Protein AF-A0A9X6UJC0-F1 (afdb_monomer)

Radius of gyration: 20.11 Å; Cα contacts (8 Å, |Δi|>4): 454; chains: 1; bounding box: 63×46×57 Å

Secondary structure (DSSP, 8-state):
-------PPP-EEE-TTT--EEEEEEEESS-HHHHHHHHHHSTT--EEETTEEEEEESS--EEEEEEHHHHHHHHHHHHHHIIIIIHHHHHH-S-S-EEE-TTHHHHHHHHHHHHHHHHHHHHHHH---TTTPPPHHHHHHHHHHHHHHHHHHTTSSS--TT-EEEEEE-SS-S--TT-SSHHHHHHT-EEEEEEEETTTTEEEEEEEETTEEEEEEEE--TT-EEES-B--SSSEEE-SSPEEE-GGGHHHHHHHHHHHHHHHHS-HHHHHHHHHHHHH-HHHHHTSHHHHHHHHHHHHHTT-

Structure (mmCIF, N/CA/C/O backbone):
data_AF-A0A9X6UJC0-F1
#
_entry.id   AF-A0A9X6UJC0-F1
#
loop_
_atom_site.group_PDB
_atom_site.id
_atom_site.type_symbol
_atom_site.label_atom_id
_atom_site.label_alt_id
_atom_site.label_comp_id
_atom_site.label_asym_id
_atom_site.label_entity_id
_atom_site.label_seq_id
_atom_site.pdbx_PDB_ins_code
_atom_site.Cartn_x
_atom_site.Cartn_y
_atom_site.Cartn_z
_atom_site.occupancy
_atom_site.B_iso_or_equiv
_atom_site.auth_seq_id
_atom_site.auth_comp_id
_atom_site.auth_asym_id
_atom_site.auth_atom_id
_atom_site.pdbx_PDB_model_num
ATOM 1 N N . MET A 1 1 ? 40.421 -2.490 13.231 1.00 36.16 1 MET A N 1
ATOM 2 C CA . MET A 1 1 ? 39.576 -1.602 14.059 1.00 36.16 1 MET A CA 1
ATOM 3 C C . MET A 1 1 ? 38.118 -1.849 13.710 1.00 36.16 1 MET A C 1
ATOM 5 O O . MET A 1 1 ? 37.644 -1.429 12.665 1.00 36.16 1 MET A O 1
ATOM 9 N N . SER A 1 2 ? 37.443 -2.639 14.535 1.00 35.84 2 SER A N 1
ATOM 10 C CA . SER A 1 2 ? 36.033 -2.999 14.395 1.00 35.84 2 SER A CA 1
ATOM 11 C C . SER A 1 2 ? 35.147 -1.769 14.603 1.00 35.84 2 SER A C 1
ATOM 13 O O . SER A 1 2 ? 35.115 -1.214 15.702 1.00 35.84 2 SER A O 1
ATOM 15 N N . ASN A 1 3 ? 34.426 -1.358 13.557 1.00 39.50 3 ASN A N 1
ATOM 16 C CA . ASN A 1 3 ? 33.359 -0.362 13.640 1.00 39.50 3 ASN A CA 1
ATOM 17 C C . ASN A 1 3 ? 32.295 -0.856 14.630 1.00 39.50 3 ASN A C 1
ATOM 19 O O . ASN A 1 3 ? 31.406 -1.627 14.266 1.00 39.50 3 ASN A O 1
ATOM 23 N N . LYS A 1 4 ? 32.392 -0.418 15.892 1.00 44.16 4 LYS A N 1
ATOM 24 C CA . LYS A 1 4 ? 31.303 -0.522 16.862 1.00 44.16 4 LYS A CA 1
ATOM 25 C C . LYS A 1 4 ? 30.091 0.164 16.233 1.00 44.16 4 LYS A C 1
ATOM 27 O O . LYS A 1 4 ? 30.097 1.379 16.034 1.00 44.16 4 LYS A O 1
ATOM 32 N N . LYS A 1 5 ? 29.071 -0.621 15.870 1.00 48.31 5 LYS A N 1
ATOM 33 C CA . LYS A 1 5 ? 27.735 -0.090 15.586 1.00 48.31 5 LYS A CA 1
ATOM 34 C C . LYS A 1 5 ? 27.368 0.760 16.799 1.00 48.31 5 LYS A C 1
ATOM 36 O O . LYS A 1 5 ? 27.322 0.234 17.901 1.00 48.31 5 LYS A O 1
ATOM 41 N N . LYS A 1 6 ? 27.195 2.070 16.613 1.00 48.47 6 LYS A N 1
ATOM 42 C CA . LYS A 1 6 ? 26.603 2.923 17.646 1.00 48.47 6 LYS A CA 1
ATOM 43 C C . LYS A 1 6 ? 25.247 2.308 17.981 1.00 48.47 6 LYS A C 1
ATOM 45 O O . LYS A 1 6 ? 24.376 2.291 17.108 1.00 48.47 6 LYS A O 1
ATOM 50 N N . ASP A 1 7 ? 25.103 1.770 19.186 1.00 53.66 7 ASP A N 1
ATOM 51 C CA . ASP A 1 7 ? 23.812 1.333 19.699 1.00 53.66 7 ASP A CA 1
ATOM 52 C C . ASP A 1 7 ? 22.893 2.553 19.676 1.00 53.66 7 ASP A C 1
ATOM 54 O O . ASP A 1 7 ? 23.129 3.555 20.354 1.00 53.66 7 ASP A O 1
ATOM 58 N N . LYS A 1 8 ? 21.907 2.532 18.775 1.00 71.81 8 LYS A N 1
ATOM 59 C CA . LYS A 1 8 ? 20.893 3.582 18.726 1.00 71.81 8 LYS A CA 1
ATOM 60 C C . LYS A 1 8 ? 20.115 3.495 20.030 1.00 71.81 8 LYS A C 1
ATOM 62 O O . LYS A 1 8 ? 19.637 2.416 20.368 1.00 71.81 8 LYS A O 1
ATOM 67 N N . GLN A 1 9 ? 20.013 4.614 20.744 1.00 81.31 9 GLN A N 1
ATOM 68 C CA . GLN A 1 9 ? 19.229 4.675 21.973 1.00 81.31 9 GLN A CA 1
ATOM 69 C C . GLN A 1 9 ? 17.796 4.180 21.711 1.00 81.31 9 GLN A C 1
ATOM 71 O O . GLN A 1 9 ? 17.224 4.523 20.668 1.00 81.31 9 GLN A O 1
ATOM 76 N N . PRO A 1 10 ? 17.230 3.368 22.620 1.00 89.12 10 PRO A N 1
ATOM 77 C CA . PRO A 1 10 ? 15.863 2.886 22.493 1.00 89.12 10 PRO A CA 1
ATOM 78 C C . PRO A 1 10 ? 14.888 4.069 22.515 1.00 89.12 10 PRO A C 1
ATOM 80 O O . PRO A 1 10 ? 15.004 4.964 23.351 1.00 89.12 10 PRO A O 1
ATOM 83 N N . VAL A 1 11 ? 13.919 4.075 21.597 1.00 96.06 11 VAL A N 1
ATOM 84 C CA . VAL A 1 11 ? 12.845 5.077 21.567 1.00 96.06 11 VAL A CA 1
ATOM 85 C C . VAL A 1 11 ? 11.668 4.522 22.358 1.00 96.06 11 VAL A C 1
ATOM 87 O O . VAL A 1 11 ? 10.978 3.620 21.885 1.00 96.06 11 VAL A O 1
ATOM 90 N N . ILE A 1 12 ? 11.459 5.030 23.571 1.00 97.31 12 ILE A N 1
ATOM 91 C CA . ILE A 1 12 ? 10.331 4.639 24.423 1.00 97.31 12 ILE A CA 1
ATOM 92 C C . ILE A 1 12 ? 9.108 5.486 24.069 1.00 97.31 12 ILE A C 1
ATOM 94 O O . ILE A 1 12 ? 9.211 6.701 23.905 1.00 97.31 12 ILE A O 1
ATOM 98 N N . GLY A 1 13 ? 7.950 4.842 23.939 1.00 97.56 13 GLY A N 1
ATOM 99 C CA . GLY A 1 13 ? 6.683 5.520 23.698 1.00 97.56 13 GLY A CA 1
ATOM 100 C C . GLY A 1 13 ? 5.496 4.563 23.700 1.00 97.56 13 GLY A C 1
ATOM 101 O O . GLY A 1 13 ? 5.629 3.366 23.959 1.00 97.56 13 GLY A O 1
ATOM 102 N N . ILE A 1 14 ? 4.314 5.095 23.393 1.00 98.25 14 ILE A N 1
ATOM 103 C CA . ILE A 1 14 ? 3.080 4.309 23.327 1.00 98.25 14 ILE A CA 1
ATOM 104 C C . ILE A 1 14 ? 2.966 3.639 21.958 1.00 98.25 14 ILE A C 1
ATOM 106 O O . ILE A 1 14 ? 2.916 4.311 20.929 1.00 98.25 14 ILE A O 1
ATOM 110 N N . CYS A 1 15 ? 2.882 2.308 21.940 1.00 98.62 15 CYS A N 1
ATOM 111 C CA . CYS A 1 15 ? 2.645 1.548 20.715 1.00 98.62 15 CYS A CA 1
ATOM 112 C C . CYS A 1 15 ? 1.303 1.954 20.099 1.00 98.62 15 CYS A C 1
ATOM 114 O O . CYS A 1 15 ? 0.255 1.827 20.737 1.00 98.62 15 CYS A O 1
ATOM 116 N N . ALA A 1 16 ? 1.311 2.387 18.838 1.00 98.25 16 ALA A N 1
ATOM 117 C CA . ALA A 1 16 ? 0.103 2.868 18.175 1.00 98.25 16 ALA A CA 1
ATOM 118 C C . ALA A 1 16 ? -0.990 1.790 18.062 1.00 98.25 16 ALA A C 1
ATOM 120 O O . ALA A 1 16 ? -2.173 2.127 18.122 1.00 98.25 16 ALA A O 1
ATOM 121 N N . LEU A 1 17 ? -0.613 0.507 17.967 1.00 98.50 17 LEU A N 1
ATOM 122 C CA . LEU A 1 17 ? -1.557 -0.608 17.864 1.00 98.50 17 LEU A CA 1
ATOM 123 C C . LEU A 1 17 ? -2.083 -1.048 19.242 1.00 98.50 17 LEU A C 1
ATOM 125 O O . LEU A 1 17 ? -3.267 -0.878 19.529 1.00 98.50 17 LEU A O 1
ATOM 129 N N . CYS A 1 18 ? -1.227 -1.583 20.120 1.00 98.31 18 CYS A N 1
ATOM 130 C CA . CYS A 1 18 ? -1.664 -2.146 21.409 1.00 98.31 18 CYS A CA 1
ATOM 131 C C . CYS A 1 18 ? -1.825 -1.121 22.542 1.00 98.31 18 CYS A C 1
ATOM 133 O O . CYS A 1 18 ? -2.277 -1.490 23.622 1.00 98.31 18 CYS A O 1
ATOM 135 N N . LYS A 1 19 ? -1.451 0.147 22.317 1.00 98.12 19 LYS A N 1
ATOM 136 C CA . LYS A 1 19 ? -1.522 1.258 23.285 1.00 98.12 19 LYS A CA 1
ATOM 137 C C . LYS A 1 19 ? -0.726 1.050 24.584 1.00 98.12 19 LYS A C 1
ATOM 139 O O . LYS A 1 19 ? -0.914 1.792 25.540 1.00 98.12 19 LYS A O 1
ATOM 144 N N . LYS A 1 20 ? 0.195 0.081 24.617 1.00 98.25 20 LYS A N 1
ATOM 145 C CA . LYS A 1 20 ? 1.124 -0.139 25.736 1.00 98.25 20 LYS A CA 1
ATOM 146 C C . LYS A 1 20 ? 2.393 0.693 25.555 1.00 98.25 20 LYS A C 1
ATOM 148 O O . LYS A 1 20 ? 2.878 0.837 24.429 1.00 98.25 20 LYS A O 1
ATOM 153 N N . GLU A 1 21 ? 2.944 1.194 26.656 1.00 98.25 21 GLU A N 1
ATOM 154 C CA . GLU A 1 21 ? 4.287 1.776 26.668 1.00 98.25 21 GLU A CA 1
ATOM 155 C C . GLU A 1 21 ? 5.331 0.685 26.407 1.00 98.25 21 GLU A C 1
ATOM 157 O O . GLU A 1 21 ? 5.256 -0.413 26.960 1.00 98.25 21 GLU A O 1
ATOM 162 N N . SER A 1 22 ? 6.266 0.949 25.496 1.00 97.88 22 SER A N 1
ATOM 163 C CA . SER A 1 22 ? 7.303 -0.007 25.105 1.00 97.88 22 SER A CA 1
ATOM 164 C C . SER A 1 22 ? 8.415 0.669 24.304 1.00 97.88 22 SER A C 1
ATOM 166 O O . SER A 1 22 ? 8.293 1.821 23.889 1.00 97.88 22 SER A O 1
ATOM 168 N N . GLU A 1 23 ? 9.488 -0.072 24.029 1.00 98.00 23 GLU A N 1
ATOM 169 C CA . GLU A 1 23 ? 10.442 0.314 22.991 1.00 98.00 23 GLU A CA 1
ATOM 170 C C . GLU A 1 23 ? 9.798 0.178 21.602 1.00 98.00 23 GLU A C 1
ATOM 172 O O . GLU A 1 23 ? 9.469 -0.926 21.143 1.00 98.00 23 GLU A O 1
ATOM 177 N N . LEU A 1 24 ? 9.647 1.311 20.920 1.00 98.38 24 LEU A N 1
ATOM 178 C CA . LEU A 1 24 ? 9.069 1.391 19.589 1.00 98.38 24 LEU A CA 1
ATOM 179 C C . LEU A 1 24 ? 10.100 1.018 18.524 1.00 98.38 24 LEU A C 1
ATOM 181 O O . LEU A 1 24 ? 11.246 1.471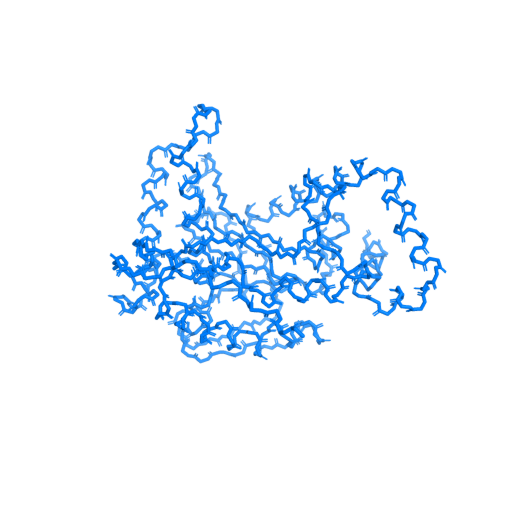 18.526 1.00 98.38 24 LEU A O 1
ATOM 185 N N . LYS A 1 25 ? 9.669 0.203 17.567 1.00 97.69 25 LYS A N 1
ATOM 186 C CA . LYS A 1 25 ? 10.445 -0.181 16.392 1.00 97.69 25 LYS A CA 1
ATOM 187 C C . LYS A 1 25 ? 10.187 0.793 15.253 1.00 97.69 25 LYS A C 1
ATOM 189 O O . LYS A 1 25 ? 9.131 1.413 15.167 1.00 97.69 25 LYS A O 1
ATOM 194 N N . LEU A 1 26 ? 11.183 0.927 14.379 1.00 96.75 26 LEU A N 1
ATOM 195 C CA . LEU A 1 26 ? 11.097 1.752 13.179 1.00 96.75 26 LEU A CA 1
ATOM 196 C C . LEU A 1 26 ? 10.264 1.029 12.110 1.00 96.75 26 LEU A C 1
ATOM 198 O O . LEU A 1 26 ? 10.813 0.351 11.240 1.00 96.75 26 LEU A O 1
ATOM 202 N N . SER A 1 27 ? 8.950 1.167 12.226 1.00 97.56 27 SER A N 1
ATOM 203 C CA . SER A 1 27 ? 7.928 0.529 11.406 1.00 97.56 27 SER A CA 1
ATOM 204 C C . SER A 1 27 ? 7.825 1.193 10.040 1.00 97.56 27 SER A C 1
ATOM 206 O O . SER A 1 27 ? 7.710 2.416 9.949 1.00 97.56 27 SER A O 1
ATOM 208 N N . HIS A 1 28 ? 7.813 0.402 8.970 1.00 97.56 28 HIS A N 1
ATOM 209 C CA . HIS A 1 28 ? 7.469 0.894 7.636 1.00 97.56 28 HIS A CA 1
ATOM 210 C C . HIS A 1 28 ? 5.951 1.035 7.488 1.00 97.56 28 HIS A C 1
ATOM 212 O O . HIS A 1 28 ? 5.215 0.136 7.900 1.00 97.56 28 HIS A O 1
ATOM 218 N N . ILE A 1 29 ? 5.491 2.124 6.863 1.00 97.88 29 ILE A N 1
ATOM 219 C CA . ILE A 1 29 ? 4.060 2.348 6.587 1.00 97.88 29 ILE A CA 1
ATOM 220 C C . ILE A 1 29 ? 3.564 1.375 5.510 1.00 97.88 29 ILE A C 1
ATOM 222 O O . ILE A 1 29 ? 2.594 0.651 5.718 1.00 97.88 29 ILE A O 1
ATOM 226 N N . ILE A 1 30 ? 4.298 1.285 4.397 1.00 98.25 30 ILE A N 1
ATOM 227 C CA . ILE A 1 30 ? 4.139 0.238 3.380 1.00 98.25 30 ILE A CA 1
ATOM 228 C C . ILE A 1 30 ? 5.261 -0.796 3.559 1.00 98.25 30 ILE A C 1
ATOM 230 O O . ILE A 1 30 ? 6.413 -0.392 3.723 1.00 98.25 30 ILE A O 1
ATOM 234 N N . PRO A 1 31 ? 4.996 -2.116 3.498 1.00 98.12 31 PRO A N 1
ATOM 235 C CA . PRO A 1 31 ? 5.990 -3.133 3.832 1.00 98.12 31 PRO A CA 1
ATOM 236 C C . PRO A 1 31 ? 7.324 -2.983 3.086 1.00 98.12 31 PRO A C 1
ATOM 238 O O . PRO A 1 31 ? 7.382 -2.803 1.866 1.00 98.12 31 PRO A O 1
ATOM 241 N N . LYS A 1 32 ? 8.434 -3.140 3.817 1.00 96.81 32 LYS A N 1
ATOM 242 C CA . LYS A 1 32 ? 9.800 -2.936 3.301 1.00 96.81 32 LYS A CA 1
ATOM 243 C C . LYS A 1 32 ? 10.130 -3.778 2.064 1.00 96.81 32 LYS A C 1
ATOM 245 O O . LYS A 1 32 ? 10.933 -3.357 1.227 1.00 96.81 32 LYS A O 1
ATOM 250 N N . PHE A 1 33 ? 9.558 -4.980 1.945 1.00 97.44 33 PHE A N 1
ATOM 251 C CA . PHE A 1 33 ? 9.818 -5.856 0.798 1.00 97.44 33 PHE A CA 1
ATOM 252 C C . PHE A 1 33 ? 9.369 -5.221 -0.526 1.00 97.44 33 PHE A C 1
ATOM 254 O O . PHE A 1 33 ? 10.026 -5.437 -1.544 1.00 97.44 33 PHE A O 1
ATOM 261 N N . VAL A 1 34 ? 8.340 -4.368 -0.501 1.00 97.88 34 VAL A N 1
ATOM 262 C CA . VAL A 1 34 ? 7.833 -3.662 -1.682 1.00 97.88 34 VAL A CA 1
ATOM 263 C C . VAL A 1 34 ? 8.869 -2.647 -2.173 1.00 97.88 34 VAL A C 1
ATOM 265 O O . VAL A 1 34 ? 9.261 -2.678 -3.334 1.00 97.88 34 VAL A O 1
ATOM 268 N N . PHE A 1 35 ? 9.426 -1.815 -1.287 1.00 96.50 35 PHE A N 1
ATOM 269 C CA . PHE A 1 35 ? 10.485 -0.862 -1.658 1.00 96.50 35 PHE A CA 1
ATOM 270 C C . PHE A 1 35 ? 11.770 -1.553 -2.131 1.00 96.50 35 PHE A C 1
ATOM 272 O O . PHE A 1 35 ? 12.426 -1.086 -3.065 1.00 96.50 35 PHE A O 1
ATOM 279 N N . ARG A 1 36 ? 12.126 -2.694 -1.522 1.00 96.00 36 ARG A N 1
ATOM 280 C CA . ARG A 1 36 ? 13.251 -3.524 -1.986 1.00 96.00 36 ARG A CA 1
ATOM 281 C C . ARG A 1 36 ? 13.017 -4.035 -3.406 1.00 96.00 36 ARG A C 1
ATOM 283 O O . ARG A 1 36 ? 13.947 -4.000 -4.209 1.00 96.00 36 ARG A O 1
ATOM 290 N N . ALA A 1 37 ? 11.799 -4.481 -3.706 1.00 96.31 37 ALA A N 1
ATOM 291 C CA . ALA A 1 37 ? 11.419 -4.921 -5.039 1.00 96.31 37 ALA A CA 1
ATOM 292 C C . ALA A 1 37 ? 11.455 -3.762 -6.045 1.00 96.31 37 ALA A C 1
ATOM 294 O O . ALA A 1 37 ? 12.105 -3.913 -7.072 1.00 96.31 37 ALA A O 1
ATOM 295 N N . LEU A 1 38 ? 10.893 -2.587 -5.722 1.00 95.38 38 LEU A N 1
ATOM 296 C CA . LEU A 1 38 ? 10.944 -1.404 -6.600 1.00 95.38 38 LEU A CA 1
ATOM 297 C C . LEU A 1 38 ? 12.389 -1.038 -6.947 1.00 95.38 38 LEU A C 1
ATOM 299 O O . LEU A 1 38 ? 12.725 -0.794 -8.104 1.00 95.38 38 LEU A O 1
ATOM 303 N N . LYS A 1 39 ? 13.268 -1.025 -5.940 1.00 94.81 39 LYS A N 1
ATOM 304 C CA . LYS A 1 39 ? 14.680 -0.695 -6.134 1.00 94.81 39 LYS A CA 1
ATOM 305 C C . LYS A 1 39 ? 15.391 -1.712 -7.029 1.00 94.81 39 LYS A C 1
ATOM 307 O O . LYS A 1 39 ? 16.196 -1.302 -7.856 1.00 94.81 39 LYS A O 1
ATOM 312 N N . LYS A 1 40 ? 15.108 -3.009 -6.858 1.00 93.69 40 LYS A N 1
ATOM 313 C CA . LYS A 1 40 ? 15.672 -4.089 -7.685 1.00 93.69 40 LYS A CA 1
ATOM 314 C C . LYS A 1 40 ? 15.153 -4.035 -9.125 1.00 93.69 40 LYS A C 1
ATOM 316 O O . LYS A 1 40 ? 15.902 -4.308 -10.051 1.00 93.69 40 LYS A O 1
ATOM 321 N N . ASP A 1 41 ? 13.881 -3.695 -9.287 1.00 91.06 41 ASP A N 1
ATOM 322 C CA . ASP A 1 41 ? 13.176 -3.672 -10.568 1.00 91.06 41 ASP A CA 1
ATOM 323 C C . ASP A 1 41 ? 13.461 -2.395 -11.389 1.00 91.06 41 ASP A C 1
ATOM 325 O O . ASP A 1 41 ? 13.285 -2.359 -12.607 1.00 91.06 41 ASP A O 1
ATOM 329 N N . SER A 1 42 ? 13.926 -1.330 -10.728 1.00 92.38 42 SER A N 1
ATOM 330 C CA . SER A 1 42 ? 14.362 -0.076 -11.348 1.00 92.38 42 SER A CA 1
ATOM 331 C C . SER A 1 42 ? 15.769 -0.197 -11.927 1.00 92.38 42 SER A C 1
ATOM 333 O O . SER A 1 42 ? 16.722 -0.455 -11.193 1.00 92.38 42 SER A O 1
ATOM 335 N N . PHE A 1 43 ? 15.937 0.127 -13.212 1.00 94.44 43 PHE A N 1
ATOM 336 C CA . PHE A 1 43 ? 17.259 0.149 -13.850 1.00 94.44 43 PHE A CA 1
ATOM 337 C C . PHE A 1 43 ? 18.253 1.067 -13.121 1.00 94.44 43 PHE A C 1
ATOM 339 O O . PHE A 1 43 ? 19.432 0.754 -12.942 1.00 94.44 43 PHE A O 1
ATOM 346 N N . THR A 1 44 ? 17.780 2.218 -12.631 1.00 91.44 44 THR A N 1
ATOM 347 C CA . THR A 1 44 ? 18.653 3.161 -11.921 1.00 91.44 44 THR A CA 1
ATOM 348 C C . THR A 1 44 ? 19.083 2.645 -10.548 1.00 91.44 44 THR A C 1
ATOM 350 O O . THR A 1 44 ? 20.123 3.085 -10.055 1.00 91.44 44 THR A O 1
ATOM 353 N N . GLY A 1 45 ? 18.322 1.727 -9.939 1.00 91.38 45 GLY A N 1
ATOM 354 C CA . GLY A 1 45 ? 18.529 1.268 -8.566 1.00 91.38 45 GLY A CA 1
ATOM 355 C C . GLY A 1 45 ? 18.306 2.357 -7.509 1.00 91.38 45 GLY A C 1
ATOM 356 O O . GLY A 1 45 ? 18.726 2.196 -6.361 1.00 91.38 45 GLY A O 1
ATOM 357 N N . LYS A 1 46 ? 17.694 3.488 -7.884 1.00 90.62 46 LYS A N 1
ATOM 358 C CA . LYS A 1 46 ? 17.439 4.647 -7.020 1.00 90.62 46 LYS A CA 1
ATOM 359 C C . LYS A 1 46 ? 15.934 4.845 -6.856 1.00 90.62 46 LYS A C 1
ATOM 361 O O . LYS A 1 46 ? 15.191 4.767 -7.832 1.00 90.62 46 LYS A O 1
ATOM 366 N N . LEU A 1 47 ? 15.509 5.129 -5.629 1.00 91.44 47 LEU A N 1
ATOM 367 C CA . LEU A 1 47 ? 14.145 5.551 -5.313 1.00 91.44 47 LEU A CA 1
ATOM 368 C C . LEU A 1 47 ? 14.095 7.080 -5.289 1.00 91.44 47 LEU A C 1
ATOM 370 O O . LEU A 1 47 ? 15.085 7.709 -4.914 1.00 91.44 47 LEU A O 1
ATOM 374 N N . ARG A 1 48 ? 12.969 7.674 -5.679 1.00 90.62 48 ARG A N 1
ATOM 375 C CA . ARG A 1 48 ? 12.728 9.125 -5.659 1.00 90.62 48 ARG A CA 1
ATOM 376 C C . ARG A 1 48 ? 11.280 9.385 -5.266 1.00 90.62 48 ARG A C 1
ATOM 378 O O . ARG A 1 48 ? 10.426 8.537 -5.517 1.00 90.62 48 ARG A O 1
ATOM 385 N N . LEU A 1 49 ? 11.024 10.546 -4.674 1.00 89.06 49 LEU A N 1
ATOM 386 C CA . LEU A 1 49 ? 9.665 11.038 -4.466 1.00 89.06 49 LEU A CA 1
ATOM 387 C C . LEU A 1 49 ? 9.230 11.838 -5.695 1.00 89.06 49 LEU A C 1
ATOM 389 O O . LEU A 1 49 ? 10.062 12.478 -6.339 1.00 89.06 49 LEU A O 1
ATOM 393 N N . SER A 1 50 ? 7.935 11.826 -6.014 1.00 85.94 50 SER A N 1
ATOM 394 C CA . SER A 1 50 ? 7.408 12.560 -7.173 1.00 85.94 50 SER A CA 1
ATOM 395 C C . SER A 1 50 ? 7.632 14.073 -7.063 1.00 85.94 50 SER A C 1
ATOM 397 O O . SER A 1 50 ? 7.817 14.733 -8.075 1.00 85.94 50 SER A O 1
ATOM 399 N N . ASN A 1 51 ? 7.648 14.613 -5.842 1.00 85.75 51 ASN A N 1
ATOM 400 C CA . ASN A 1 51 ? 7.892 16.026 -5.539 1.00 85.75 51 ASN A CA 1
ATOM 401 C C . ASN A 1 51 ? 9.373 16.366 -5.266 1.00 85.75 51 ASN A C 1
ATOM 403 O O . ASN A 1 51 ? 9.704 17.538 -5.132 1.00 85.75 51 ASN A O 1
ATOM 407 N N . GLU A 1 52 ? 10.269 15.374 -5.186 1.00 89.00 52 GLU A N 1
ATOM 408 C CA . GLU A 1 52 ? 11.720 15.581 -5.044 1.00 89.00 52 GLU A CA 1
ATOM 409 C C . GLU A 1 52 ? 12.505 14.768 -6.100 1.00 89.00 52 GLU A C 1
ATOM 411 O O . GLU A 1 52 ? 13.334 13.914 -5.759 1.00 89.00 52 GLU A O 1
ATOM 416 N N . PRO A 1 53 ? 12.288 15.016 -7.410 1.00 88.06 53 PRO A N 1
ATOM 417 C CA . PRO A 1 53 ? 12.879 14.221 -8.496 1.00 88.06 53 PRO A CA 1
ATOM 418 C C . PRO A 1 53 ? 14.411 14.225 -8.516 1.00 88.06 53 PRO A C 1
ATOM 420 O O . PRO A 1 53 ? 15.060 13.273 -8.959 1.00 88.06 53 PRO A O 1
ATOM 423 N N . ASN A 1 54 ? 15.016 15.300 -8.019 1.00 89.88 54 ASN A N 1
ATOM 424 C CA . ASN A 1 54 ? 16.459 15.501 -8.066 1.00 89.88 54 ASN A CA 1
ATOM 425 C C . ASN A 1 54 ? 17.211 14.852 -6.893 1.00 89.88 54 ASN A C 1
ATOM 427 O O . ASN A 1 54 ? 18.442 14.906 -6.857 1.00 89.88 54 ASN A O 1
ATOM 431 N N . ARG A 1 55 ? 16.505 14.193 -5.961 1.00 89.75 55 ARG A N 1
ATOM 432 C CA . ARG A 1 55 ? 17.097 13.560 -4.777 1.00 89.75 55 ARG A CA 1
ATOM 433 C C . ARG A 1 55 ? 16.726 12.084 -4.681 1.00 89.75 55 ARG A C 1
ATOM 435 O O . ARG A 1 55 ? 15.562 11.709 -4.605 1.00 89.75 55 ARG A O 1
ATOM 442 N N . ALA A 1 56 ? 17.744 11.228 -4.627 1.00 89.19 56 ALA A N 1
ATOM 443 C CA . ALA A 1 56 ? 17.532 9.814 -4.354 1.00 89.19 56 ALA A CA 1
ATOM 444 C C . ALA A 1 56 ? 17.257 9.583 -2.860 1.00 89.19 56 ALA A C 1
ATOM 446 O O . ALA A 1 56 ? 18.005 10.063 -2.006 1.00 89.19 56 ALA A O 1
ATOM 447 N N . ILE A 1 57 ? 16.236 8.786 -2.558 1.00 90.94 57 ILE A N 1
ATOM 448 C CA . ILE A 1 57 ? 15.954 8.278 -1.213 1.00 90.94 57 ILE A CA 1
ATOM 449 C C . ILE A 1 57 ? 16.419 6.822 -1.094 1.00 90.94 57 ILE A C 1
ATOM 451 O O . ILE A 1 57 ? 16.564 6.100 -2.085 1.00 90.94 57 ILE A O 1
ATOM 455 N N . GLN A 1 58 ? 16.705 6.384 0.132 1.00 84.50 58 GLN A N 1
ATOM 456 C CA . GLN A 1 58 ? 17.267 5.051 0.379 1.00 84.50 58 GLN A CA 1
ATOM 457 C C . GLN A 1 58 ? 16.216 3.982 0.687 1.00 84.50 58 GLN A C 1
ATOM 459 O O . GLN A 1 58 ? 16.489 2.797 0.494 1.00 84.50 58 GLN A O 1
ATOM 464 N N . ASP A 1 59 ? 15.061 4.388 1.203 1.00 90.00 59 ASP A N 1
ATOM 465 C CA . ASP A 1 59 ? 14.051 3.509 1.785 1.00 90.00 59 ASP A CA 1
ATOM 466 C C . ASP A 1 59 ? 12.677 4.194 1.725 1.00 90.00 59 ASP A C 1
ATOM 468 O O . ASP A 1 59 ? 12.600 5.385 1.416 1.00 90.00 59 ASP A O 1
ATOM 472 N N . GLY A 1 60 ? 11.618 3.442 2.016 1.00 91.44 60 GLY A N 1
ATOM 473 C CA . GLY A 1 60 ? 10.263 3.976 2.142 1.00 91.44 60 GLY A CA 1
ATOM 474 C C . GLY A 1 60 ? 10.015 4.734 3.447 1.00 91.44 60 GLY A C 1
ATOM 475 O O . GLY A 1 60 ? 10.853 4.733 4.356 1.00 91.44 60 GLY A O 1
ATOM 476 N N . GLU A 1 61 ? 8.836 5.348 3.538 1.00 93.88 61 GLU A N 1
ATOM 477 C CA . GLU A 1 61 ? 8.375 6.043 4.739 1.00 93.88 61 GLU A CA 1
ATOM 478 C C . GLU A 1 61 ? 8.251 5.092 5.938 1.00 93.88 61 GLU A C 1
ATOM 480 O O . GLU A 1 61 ? 7.721 3.977 5.841 1.00 93.88 61 GLU A O 1
ATOM 485 N N . LYS A 1 62 ? 8.790 5.538 7.075 1.00 95.06 62 LYS A N 1
ATOM 486 C CA . LYS A 1 62 ? 8.879 4.763 8.311 1.00 95.06 62 LYS A CA 1
ATOM 487 C C . LYS A 1 62 ? 8.969 5.670 9.530 1.00 95.06 62 LYS A C 1
ATOM 489 O O . LYS A 1 62 ? 9.579 6.736 9.468 1.00 95.06 62 LYS A O 1
ATOM 494 N N . MET A 1 63 ? 8.430 5.208 10.651 1.00 96.25 63 MET A N 1
ATOM 495 C CA . MET A 1 63 ? 8.416 5.946 11.915 1.00 96.25 63 MET A CA 1
ATOM 496 C C . MET A 1 63 ? 8.447 4.988 13.109 1.00 96.25 63 MET A C 1
ATOM 498 O O . MET A 1 63 ? 8.134 3.809 12.970 1.00 96.25 63 MET A O 1
ATOM 502 N N . HIS A 1 64 ? 8.850 5.474 14.284 1.00 97.75 64 HIS A N 1
ATOM 503 C CA . HIS A 1 64 ? 8.764 4.683 15.514 1.00 97.75 64 HIS A CA 1
ATOM 504 C C . HIS A 1 64 ? 7.286 4.550 15.909 1.00 97.75 64 HIS A C 1
ATOM 506 O O . HIS A 1 64 ? 6.714 5.510 16.419 1.00 97.75 64 HIS A O 1
ATOM 512 N N . LEU A 1 65 ? 6.658 3.408 15.595 1.00 97.69 65 LEU A N 1
ATOM 513 C CA . LEU A 1 65 ? 5.193 3.255 15.632 1.00 97.69 65 LEU A CA 1
ATOM 514 C C . LEU A 1 65 ? 4.729 2.092 16.514 1.00 97.69 65 LEU A C 1
ATOM 516 O O . LEU A 1 65 ? 3.818 2.254 17.327 1.00 97.69 65 LEU A O 1
ATOM 520 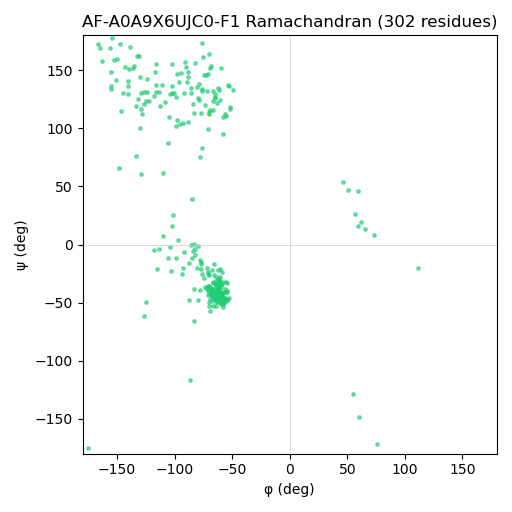N N . LEU A 1 66 ? 5.323 0.911 16.333 1.00 98.56 66 LEU A N 1
ATOM 521 C CA . LEU A 1 66 ? 4.849 -0.333 16.939 1.00 98.56 66 LEU A CA 1
ATOM 522 C C . LEU A 1 66 ? 5.876 -0.927 17.901 1.00 98.56 66 LEU A C 1
ATOM 524 O O . LEU A 1 66 ? 7.082 -0.823 17.689 1.00 98.56 66 LEU A O 1
ATOM 528 N N . CYS A 1 67 ? 5.398 -1.604 18.943 1.00 98.56 67 CYS A N 1
ATOM 529 C CA . CYS A 1 67 ? 6.248 -2.445 19.780 1.00 98.56 67 CYS A CA 1
ATOM 530 C C . CYS A 1 67 ? 6.703 -3.702 19.017 1.00 98.56 67 CYS A C 1
ATOM 532 O O . CYS A 1 67 ? 6.096 -4.095 18.017 1.00 98.56 67 CYS A O 1
ATOM 534 N N . GLY A 1 68 ? 7.733 -4.386 19.523 1.00 98.31 68 GLY A N 1
ATOM 535 C CA . GLY A 1 68 ? 8.271 -5.596 18.882 1.00 98.31 68 GLY A CA 1
ATOM 536 C C . GLY A 1 68 ? 7.255 -6.734 18.697 1.00 98.31 68 GLY A C 1
ATOM 537 O O . GLY A 1 68 ? 7.324 -7.459 17.709 1.00 98.31 68 GLY A O 1
ATOM 538 N N . GLU A 1 69 ? 6.286 -6.874 19.602 1.00 98.25 69 GLU A N 1
ATOM 539 C CA . GLU A 1 69 ? 5.228 -7.888 19.494 1.00 98.25 69 GLU A CA 1
ATOM 540 C C . GLU A 1 69 ? 4.239 -7.564 18.362 1.00 98.25 69 GLU A C 1
ATOM 542 O O . GLU A 1 69 ? 3.904 -8.430 17.555 1.00 98.25 69 GLU A O 1
ATOM 547 N N . CYS A 1 70 ? 3.824 -6.299 18.244 1.00 98.44 70 CYS A N 1
ATOM 548 C CA . CYS A 1 70 ? 2.930 -5.857 17.172 1.00 98.44 70 CYS A CA 1
ATOM 549 C C . CYS A 1 70 ? 3.613 -5.926 15.796 1.00 98.44 70 CYS A C 1
ATOM 551 O O . CYS A 1 70 ? 2.983 -6.350 14.829 1.00 98.44 70 CYS A O 1
ATOM 553 N N . GLU A 1 71 ? 4.907 -5.590 15.715 1.00 98.25 71 GLU A N 1
ATOM 554 C CA . GLU A 1 71 ? 5.723 -5.800 14.507 1.00 98.25 71 GLU A CA 1
ATOM 555 C C . GLU A 1 71 ? 5.756 -7.271 14.088 1.00 98.25 71 GLU A C 1
ATOM 557 O O . GLU A 1 71 ? 5.553 -7.589 12.917 1.00 98.25 71 GLU A O 1
ATOM 562 N N . LYS A 1 72 ? 5.967 -8.186 15.043 1.00 97.88 72 LYS A N 1
ATOM 563 C CA . LYS A 1 72 ? 5.980 -9.627 14.768 1.00 97.88 72 LYS A CA 1
ATOM 564 C C . LYS A 1 72 ? 4.640 -10.101 14.200 1.00 97.88 72 LYS A C 1
ATOM 566 O O . LYS A 1 72 ? 4.633 -10.849 13.225 1.00 97.88 72 LYS A O 1
ATOM 571 N N . ASN A 1 73 ? 3.526 -9.626 14.760 1.00 96.31 73 ASN A N 1
ATOM 572 C CA . ASN A 1 73 ? 2.186 -9.960 14.273 1.00 96.31 73 ASN A CA 1
ATOM 573 C C . ASN A 1 73 ? 1.968 -9.490 12.827 1.00 96.31 73 ASN A C 1
ATOM 575 O O . ASN A 1 73 ? 1.425 -10.230 12.012 1.00 96.31 73 ASN A O 1
ATOM 579 N N . PHE A 1 74 ? 2.406 -8.277 12.476 1.00 97.88 74 PHE A N 1
ATOM 580 C CA . PHE A 1 74 ? 2.306 -7.795 11.093 1.00 97.88 74 PHE A CA 1
ATOM 581 C C . PHE A 1 74 ? 3.237 -8.568 10.157 1.00 97.88 74 PHE A C 1
ATOM 583 O O . PHE A 1 74 ? 2.833 -8.926 9.049 1.00 97.88 74 PHE A O 1
ATOM 590 N N . ASN A 1 75 ? 4.450 -8.882 10.614 1.00 97.81 75 ASN A N 1
ATOM 591 C CA . ASN A 1 75 ? 5.438 -9.609 9.828 1.00 97.81 75 ASN A CA 1
ATOM 592 C C . ASN A 1 75 ? 4.964 -11.010 9.407 1.00 97.81 75 ASN A C 1
ATOM 594 O O . ASN A 1 75 ? 5.309 -11.457 8.312 1.00 97.81 75 ASN A O 1
ATOM 598 N N . GLU A 1 76 ? 4.151 -11.684 10.224 1.00 97.31 76 GLU A N 1
ATOM 599 C CA . GLU A 1 76 ? 3.541 -12.972 9.875 1.00 97.31 76 GLU A CA 1
ATOM 600 C C . GLU A 1 76 ? 2.698 -12.859 8.591 1.00 97.31 76 GLU A C 1
ATOM 602 O O . GLU A 1 76 ? 2.953 -13.558 7.606 1.00 97.31 76 GLU A O 1
ATOM 607 N N . PHE A 1 77 ? 1.756 -11.911 8.551 1.00 97.25 77 PHE A N 1
ATOM 608 C CA . PHE A 1 77 ? 0.892 -11.700 7.385 1.00 97.25 77 PHE A CA 1
ATOM 609 C C . PHE A 1 77 ? 1.656 -11.127 6.185 1.00 97.25 77 PHE A C 1
ATOM 611 O O . PHE A 1 77 ? 1.392 -11.518 5.048 1.00 97.25 77 PHE A O 1
ATOM 618 N N . GLU A 1 78 ? 2.632 -10.244 6.420 1.00 98.44 78 GLU A N 1
ATOM 619 C CA . GLU A 1 78 ? 3.509 -9.713 5.368 1.00 98.44 78 GLU A CA 1
ATOM 620 C C . GLU A 1 78 ? 4.347 -10.816 4.711 1.00 98.44 78 GLU A C 1
ATOM 622 O O . GLU A 1 78 ? 4.510 -10.819 3.491 1.00 98.44 78 GLU A O 1
ATOM 627 N N . THR A 1 79 ? 4.845 -11.777 5.492 1.00 98.50 79 THR A N 1
ATOM 628 C CA . THR A 1 79 ? 5.623 -12.911 4.977 1.00 98.50 79 THR A CA 1
ATOM 629 C C . THR A 1 79 ? 4.751 -13.824 4.122 1.00 98.50 79 THR A C 1
ATOM 631 O O . THR A 1 79 ? 5.151 -14.201 3.016 1.00 98.50 79 THR A O 1
ATOM 634 N N . ILE A 1 80 ? 3.537 -14.140 4.589 1.00 98.38 80 ILE A N 1
ATOM 635 C CA . ILE A 1 80 ? 2.581 -14.947 3.820 1.00 98.38 80 ILE A CA 1
ATOM 636 C C . ILE A 1 80 ? 2.227 -14.237 2.510 1.00 98.38 80 ILE A C 1
ATOM 638 O O . ILE A 1 80 ? 2.322 -14.850 1.447 1.00 98.38 80 ILE A O 1
ATOM 642 N N . PHE A 1 81 ? 1.880 -12.948 2.563 1.00 98.69 81 PHE A N 1
ATOM 643 C CA . PHE A 1 81 ? 1.544 -12.173 1.371 1.00 98.69 81 PHE A CA 1
ATOM 644 C C . PHE A 1 81 ? 2.722 -12.070 0.398 1.00 98.69 81 PHE A C 1
ATOM 646 O O . PHE A 1 81 ? 2.548 -12.280 -0.803 1.00 98.69 81 PHE A O 1
ATOM 653 N N . SER A 1 82 ? 3.932 -11.806 0.902 1.00 98.50 82 SER A N 1
ATOM 654 C CA . SER A 1 82 ? 5.139 -11.733 0.078 1.00 98.50 82 SER A CA 1
ATOM 655 C C . SER A 1 82 ? 5.341 -13.024 -0.718 1.00 98.50 82 SER A C 1
ATOM 657 O O . SER A 1 82 ? 5.525 -12.982 -1.932 1.00 98.50 82 SER A O 1
ATOM 659 N N . ASN A 1 83 ? 5.264 -14.172 -0.042 1.00 98.06 83 ASN A N 1
ATOM 660 C CA . ASN A 1 83 ? 5.565 -15.471 -0.639 1.00 98.06 83 ASN A CA 1
ATOM 661 C C . ASN A 1 83 ? 4.432 -16.009 -1.521 1.00 98.06 83 ASN A C 1
ATOM 663 O O . ASN A 1 83 ? 4.708 -16.607 -2.557 1.00 98.06 83 ASN A O 1
ATOM 667 N N . LYS A 1 84 ? 3.169 -15.822 -1.118 1.00 97.06 84 LYS A N 1
ATOM 668 C CA . LYS A 1 84 ? 2.009 -16.407 -1.813 1.00 97.06 84 LYS A CA 1
ATOM 669 C C . LYS A 1 84 ? 1.386 -15.498 -2.868 1.00 97.06 84 LYS A C 1
ATOM 671 O O . LYS A 1 84 ? 0.651 -15.998 -3.711 1.00 97.06 84 LYS A O 1
ATOM 676 N N . VAL A 1 85 ? 1.624 -14.188 -2.802 1.00 97.69 85 VAL A N 1
ATOM 677 C CA . VAL A 1 85 ? 0.948 -13.207 -3.665 1.00 97.69 85 VAL A CA 1
ATOM 678 C C . VAL A 1 85 ? 1.953 -12.329 -4.388 1.00 97.69 85 VAL A C 1
ATOM 680 O O . VAL A 1 85 ? 2.010 -12.352 -5.612 1.00 97.69 85 VAL A O 1
ATOM 683 N N . PHE A 1 86 ? 2.766 -11.574 -3.650 1.00 97.94 86 PHE A N 1
ATOM 684 C CA . PHE A 1 86 ? 3.607 -10.537 -4.242 1.00 97.94 86 PHE A CA 1
ATOM 685 C C . PHE A 1 86 ? 4.694 -11.103 -5.161 1.00 97.94 86 PHE A C 1
ATOM 687 O O . PHE A 1 86 ? 4.803 -10.674 -6.305 1.00 97.94 86 PHE A O 1
ATOM 694 N N . ILE A 1 87 ? 5.498 -12.061 -4.683 1.00 96.94 87 ILE A N 1
ATOM 695 C CA . ILE A 1 87 ? 6.575 -12.662 -5.483 1.00 96.94 87 ILE A CA 1
ATOM 696 C C . ILE A 1 87 ? 6.010 -13.380 -6.722 1.00 96.94 87 ILE A C 1
ATOM 698 O O . ILE A 1 87 ? 6.489 -13.063 -7.812 1.00 96.94 87 ILE A O 1
ATOM 702 N N . PRO A 1 88 ? 4.986 -14.258 -6.612 1.00 95.75 88 PRO A N 1
ATOM 703 C CA . PRO A 1 88 ? 4.341 -14.851 -7.785 1.00 95.75 88 PRO A CA 1
ATOM 704 C C . PRO A 1 88 ? 3.830 -13.803 -8.776 1.00 95.75 88 PRO A C 1
ATOM 706 O O . PRO A 1 88 ? 4.171 -13.863 -9.950 1.00 95.75 88 PRO A O 1
ATOM 709 N N . PHE A 1 89 ? 3.124 -12.769 -8.304 1.00 95.62 89 PHE A N 1
ATOM 710 C CA . PHE A 1 89 ? 2.642 -11.689 -9.168 1.00 95.62 89 PHE A CA 1
ATOM 711 C C . PHE A 1 89 ? 3.777 -10.968 -9.910 1.00 95.62 89 PHE A C 1
ATOM 713 O O . PHE A 1 89 ? 3.651 -10.662 -11.092 1.00 95.62 89 PHE A O 1
ATOM 720 N N . LYS A 1 90 ? 4.908 -10.691 -9.246 1.00 93.31 90 LYS A N 1
ATOM 721 C CA . LYS A 1 90 ? 6.043 -10.014 -9.895 1.00 93.31 90 LYS A CA 1
ATOM 722 C C . LYS A 1 90 ? 6.765 -10.882 -10.926 1.00 93.31 90 LYS A C 1
ATOM 724 O O . LYS A 1 90 ? 7.389 -10.311 -11.824 1.00 93.31 90 LYS A O 1
ATOM 729 N N . ASN A 1 91 ? 6.715 -12.202 -10.782 1.00 92.06 91 ASN A N 1
ATOM 730 C CA . ASN A 1 91 ? 7.369 -13.136 -11.694 1.00 92.06 91 ASN A CA 1
ATOM 731 C C . ASN A 1 91 ? 6.467 -13.497 -12.878 1.00 92.06 91 ASN A C 1
ATOM 733 O O . ASN A 1 91 ? 6.912 -13.416 -14.020 1.00 92.06 91 ASN A O 1
ATOM 737 N N . ASP A 1 92 ? 5.212 -13.839 -12.591 1.00 91.06 92 ASP A N 1
ATOM 738 C CA . ASP A 1 92 ? 4.329 -14.555 -13.517 1.00 91.06 92 ASP A CA 1
ATOM 739 C C . ASP A 1 92 ? 3.075 -13.753 -13.901 1.00 91.06 92 ASP A C 1
ATOM 741 O O . ASP A 1 92 ? 2.285 -14.204 -14.734 1.00 91.06 92 ASP A O 1
ATOM 745 N N . GLY A 1 93 ? 2.877 -12.576 -13.297 1.00 91.50 93 GLY A N 1
ATOM 746 C CA . GLY A 1 93 ? 1.644 -11.810 -13.435 1.00 91.50 93 GLY A CA 1
ATOM 747 C C . GLY A 1 93 ? 0.487 -12.386 -12.610 1.00 91.50 93 GLY A C 1
ATOM 748 O O . GLY A 1 93 ? 0.662 -13.290 -11.789 1.00 91.50 93 GLY A O 1
ATOM 749 N N . PHE A 1 94 ? -0.722 -11.853 -12.796 1.00 91.94 94 PHE A N 1
ATOM 750 C CA . PHE A 1 94 ? -1.942 -12.395 -12.189 1.00 91.94 94 PHE A CA 1
ATOM 751 C C . PHE A 1 94 ? -2.767 -13.108 -13.255 1.00 91.94 94 PHE A C 1
ATOM 753 O O . PHE A 1 94 ? -3.642 -12.519 -13.875 1.00 91.94 94 PHE A O 1
ATOM 760 N N . ASN A 1 95 ? -2.472 -14.391 -13.464 1.00 87.44 95 ASN A N 1
ATOM 761 C CA . ASN A 1 95 ? -3.038 -15.220 -14.537 1.00 87.44 95 ASN A CA 1
ATOM 762 C C . ASN A 1 95 ? -3.944 -16.361 -14.031 1.00 87.44 95 ASN A C 1
ATOM 764 O O . ASN A 1 95 ? -4.540 -17.093 -14.819 1.00 87.44 95 ASN A O 1
ATOM 768 N N . THR A 1 96 ? -4.055 -16.538 -12.714 1.00 86.94 96 THR A N 1
ATOM 769 C CA . THR A 1 96 ? -4.779 -17.649 -12.083 1.00 86.94 96 THR A CA 1
ATOM 770 C C . THR A 1 96 ? -5.594 -17.180 -10.879 1.00 86.94 96 THR A C 1
ATOM 772 O O . THR A 1 96 ? -5.508 -16.042 -10.429 1.00 86.94 96 THR A O 1
ATOM 775 N N . THR A 1 97 ? -6.446 -18.062 -10.348 1.00 93.00 97 THR A N 1
ATOM 776 C CA . THR A 1 97 ? -7.215 -17.772 -9.130 1.00 93.00 97 THR A CA 1
ATOM 777 C C . THR A 1 97 ? -6.317 -17.823 -7.894 1.00 93.00 97 THR A C 1
ATOM 779 O O . THR A 1 97 ? -5.828 -18.896 -7.538 1.00 93.00 97 THR A O 1
ATOM 782 N N . LEU A 1 98 ? -6.210 -16.712 -7.163 1.00 96.06 98 LEU A N 1
ATOM 783 C CA . LEU A 1 98 ? -5.617 -16.693 -5.826 1.00 96.06 98 LEU A CA 1
ATOM 784 C C . LEU A 1 98 ? -6.622 -17.261 -4.821 1.00 96.06 98 LEU A C 1
ATOM 786 O O . LEU A 1 98 ? -7.657 -16.653 -4.552 1.00 96.06 98 LEU A O 1
ATOM 790 N N . LYS A 1 99 ? -6.310 -18.425 -4.251 1.00 97.19 99 LYS A N 1
ATOM 791 C CA . LYS A 1 9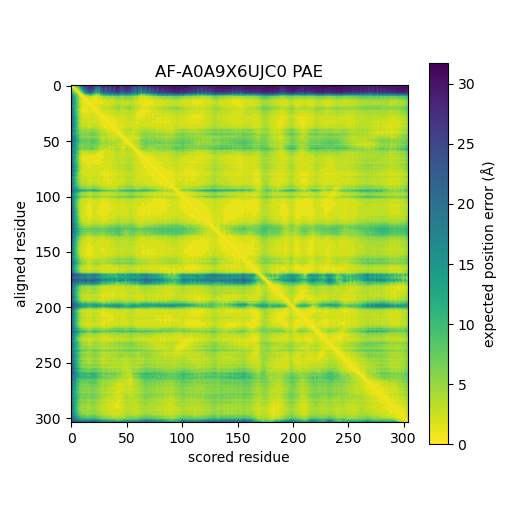9 ? -7.043 -19.005 -3.120 1.00 97.19 99 LYS A CA 1
ATOM 792 C C . LYS A 1 99 ? -6.324 -18.651 -1.825 1.00 97.19 99 LYS A C 1
ATOM 794 O O . LYS A 1 99 ? -5.096 -18.698 -1.769 1.00 97.19 99 LYS A O 1
ATOM 799 N N . TYR A 1 100 ? -7.082 -18.332 -0.790 1.00 97.38 100 TYR A N 1
ATOM 800 C CA . TYR A 1 100 ? -6.533 -18.085 0.534 1.00 97.38 100 TYR A CA 1
ATOM 801 C C . TYR A 1 100 ? -7.446 -18.687 1.599 1.00 97.38 100 TYR A C 1
ATOM 803 O O . TYR A 1 100 ? -8.668 -18.626 1.483 1.00 97.38 100 TYR A O 1
ATOM 811 N N . ASP A 1 101 ? -6.836 -19.271 2.625 1.00 95.19 101 ASP A N 1
ATOM 812 C CA . ASP A 1 101 ? -7.543 -19.870 3.754 1.00 95.19 101 ASP A CA 1
ATOM 813 C C . ASP A 1 101 ? -7.593 -18.893 4.932 1.00 95.19 101 ASP A C 1
ATOM 815 O O . ASP A 1 101 ? -6.654 -18.130 5.147 1.00 95.19 101 ASP A O 1
ATOM 819 N N . GLY A 1 102 ? -8.669 -18.923 5.713 1.00 95.50 102 GLY A N 1
ATOM 820 C CA . GLY A 1 102 ? -8.851 -18.028 6.857 1.00 95.50 102 GLY A CA 1
ATOM 821 C C . GLY A 1 102 ? -8.864 -16.546 6.467 1.00 95.50 102 GLY A C 1
ATOM 822 O O . GLY A 1 102 ? -9.297 -16.180 5.379 1.00 95.50 102 GLY A O 1
ATOM 823 N N . ASP A 1 103 ? -8.391 -15.688 7.370 1.00 96.75 103 ASP A N 1
ATOM 824 C CA . ASP A 1 103 ? -8.483 -14.229 7.257 1.00 96.75 103 ASP A CA 1
ATOM 825 C C . ASP A 1 103 ? -7.134 -13.529 6.994 1.00 96.75 103 ASP A C 1
ATOM 827 O O . ASP A 1 103 ? -7.073 -12.298 6.993 1.00 96.75 103 ASP A O 1
ATOM 831 N N . TRP A 1 104 ? -6.043 -14.270 6.736 1.00 97.81 104 TRP A N 1
ATOM 832 C CA . TRP A 1 104 ? -4.694 -13.681 6.661 1.00 97.81 104 TRP A CA 1
ATOM 833 C C . TRP A 1 104 ? -4.569 -12.600 5.580 1.00 97.81 104 TRP A C 1
ATOM 835 O O . TRP A 1 104 ? -3.860 -11.617 5.789 1.00 97.81 104 TRP A O 1
ATOM 845 N N . LEU A 1 105 ? -5.267 -12.743 4.443 1.00 98.62 105 LEU A N 1
ATOM 846 C CA . LEU A 1 105 ? -5.241 -11.739 3.375 1.00 98.62 105 LEU A CA 1
ATOM 847 C C . LEU A 1 105 ? -5.990 -10.471 3.802 1.00 98.62 105 LEU A C 1
ATOM 849 O O . LEU A 1 105 ? -5.510 -9.364 3.566 1.00 98.62 105 LEU A O 1
ATOM 853 N N . CYS A 1 106 ? -7.121 -10.632 4.498 1.00 98.56 106 CYS A N 1
ATOM 854 C CA . CYS A 1 106 ? -7.853 -9.524 5.105 1.00 98.56 106 CYS A CA 1
ATOM 855 C C . CYS A 1 106 ? -6.983 -8.814 6.156 1.00 98.56 106 CYS A C 1
ATOM 857 O O . CYS A 1 106 ? -6.867 -7.593 6.127 1.00 98.56 106 CYS A O 1
ATOM 859 N N . ARG A 1 107 ? -6.290 -9.560 7.030 1.00 98.56 107 ARG A N 1
ATOM 860 C CA . ARG A 1 107 ? -5.369 -9.003 8.041 1.00 98.56 107 ARG A CA 1
ATOM 861 C C . ARG A 1 107 ? -4.176 -8.281 7.429 1.00 98.56 107 ARG A C 1
ATOM 863 O O . ARG A 1 107 ? -3.823 -7.210 7.913 1.00 98.56 107 ARG A O 1
ATOM 870 N N . PHE A 1 108 ? -3.576 -8.833 6.374 1.00 98.81 108 PHE A N 1
ATOM 871 C CA . PHE A 1 108 ? -2.502 -8.164 5.643 1.00 98.81 108 PHE A CA 1
ATOM 872 C C . PHE A 1 108 ? -2.979 -6.824 5.073 1.00 98.81 108 PHE A C 1
ATOM 874 O O . PHE A 1 108 ? -2.358 -5.796 5.326 1.00 98.81 108 PHE A O 1
ATOM 881 N N . ILE A 1 109 ? -4.104 -6.818 4.352 1.00 98.88 109 ILE A N 1
ATOM 882 C CA . ILE A 1 109 ? -4.644 -5.588 3.765 1.00 98.88 109 ILE A CA 1
ATOM 883 C C . ILE A 1 109 ? -4.976 -4.575 4.860 1.00 98.88 109 ILE A C 1
ATOM 885 O O . ILE A 1 109 ? -4.53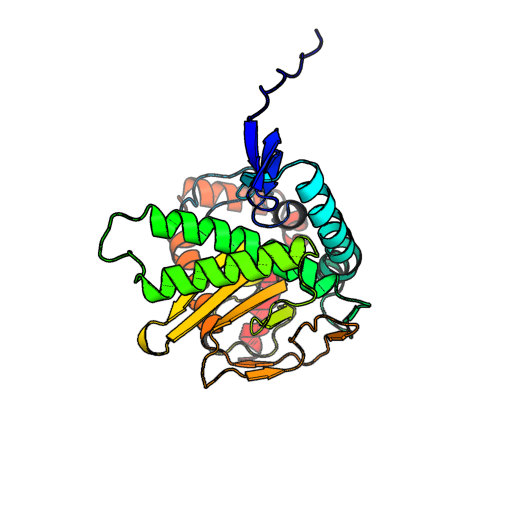0 -3.431 4.795 1.00 98.88 109 ILE A O 1
ATOM 889 N N . THR A 1 110 ? -5.691 -5.000 5.904 1.00 98.88 110 THR A N 1
ATOM 890 C CA . THR A 1 110 ? -6.046 -4.117 7.013 1.00 98.88 110 THR A CA 1
ATOM 891 C C . THR A 1 110 ? -4.808 -3.573 7.726 1.00 98.88 110 THR A C 1
ATOM 893 O O . THR A 1 110 ? -4.840 -2.423 8.139 1.00 98.88 110 THR A O 1
ATOM 896 N N . SER A 1 111 ? -3.703 -4.319 7.847 1.00 98.75 111 SER A N 1
ATOM 897 C CA . SER A 1 111 ? -2.484 -3.814 8.503 1.00 98.75 111 SER A CA 1
ATOM 898 C C . SER A 1 111 ? -1.766 -2.734 7.687 1.00 98.75 111 SER A C 1
ATOM 900 O O . SER A 1 111 ? -1.209 -1.795 8.260 1.00 98.75 111 SER A O 1
ATOM 902 N N . VAL A 1 112 ? -1.775 -2.839 6.355 1.00 98.81 112 VAL A N 1
ATOM 903 C CA . VAL A 1 112 ? -1.234 -1.806 5.458 1.00 98.81 112 VAL A CA 1
ATOM 904 C C . VAL A 1 112 ? -2.133 -0.570 5.491 1.00 98.81 112 VAL A C 1
ATOM 906 O O . VAL A 1 112 ? -1.656 0.521 5.803 1.00 98.81 112 VAL A O 1
ATOM 909 N N . SER A 1 113 ? -3.437 -0.745 5.266 1.00 98.81 113 SER A N 1
ATOM 910 C CA . SER A 1 113 ? -4.401 0.359 5.264 1.00 98.81 113 SER A CA 1
ATOM 911 C C . SER A 1 113 ? -4.498 1.060 6.620 1.00 98.81 113 SER A C 1
ATOM 913 O O . SER A 1 113 ? -4.602 2.280 6.661 1.00 98.81 113 SER A O 1
ATOM 915 N N . TRP A 1 114 ? -4.396 0.329 7.735 1.00 98.81 114 TRP A N 1
ATOM 916 C CA . TRP A 1 114 ? -4.402 0.912 9.079 1.00 98.81 114 TRP A CA 1
ATOM 917 C C . TRP A 1 114 ? -3.181 1.800 9.332 1.00 98.81 114 TRP A C 1
ATOM 919 O O . TRP A 1 114 ? -3.342 2.889 9.871 1.00 98.81 114 TRP A O 1
ATOM 929 N N . ARG A 1 115 ? -1.972 1.388 8.914 1.00 98.75 115 ARG A N 1
ATOM 930 C CA . ARG A 1 115 ? -0.762 2.222 9.060 1.00 98.75 115 ARG A CA 1
ATOM 931 C C . ARG A 1 115 ? -0.873 3.523 8.268 1.00 98.75 115 ARG A C 1
ATOM 933 O O . ARG A 1 115 ? -0.494 4.569 8.785 1.00 98.75 115 ARG A O 1
ATOM 940 N N . ILE A 1 116 ? -1.404 3.449 7.045 1.00 98.75 116 ILE A N 1
ATOM 941 C CA . ILE A 1 116 ? -1.652 4.620 6.192 1.00 98.75 116 ILE A CA 1
ATOM 942 C C . ILE A 1 116 ? -2.690 5.534 6.849 1.00 98.75 116 ILE A C 1
ATOM 944 O O . ILE A 1 116 ? -2.412 6.702 7.089 1.00 98.75 116 ILE A O 1
ATOM 948 N N . LEU A 1 117 ? -3.848 4.984 7.227 1.00 98.62 117 LEU A N 1
ATOM 949 C CA . LEU A 1 117 ? -4.926 5.738 7.864 1.00 98.62 117 LEU A CA 1
ATOM 950 C C . LEU A 1 117 ? -4.477 6.397 9.172 1.00 98.62 117 LEU A C 1
ATOM 952 O O . LEU A 1 117 ? -4.819 7.545 9.428 1.00 98.62 117 LEU A O 1
ATOM 956 N N . PHE A 1 118 ? -3.710 5.685 9.999 1.00 98.50 118 PHE A N 1
ATOM 957 C CA . PHE A 1 118 ? -3.175 6.214 11.252 1.00 98.50 118 PHE A CA 1
ATOM 958 C C . PHE A 1 118 ? -2.283 7.435 11.005 1.00 98.50 118 PHE A C 1
ATOM 960 O O . PHE A 1 118 ? -2.414 8.449 11.692 1.00 98.50 118 PHE A O 1
ATOM 967 N N . LEU A 1 119 ? -1.388 7.340 10.019 1.00 97.81 119 LEU A N 1
ATOM 968 C CA . LEU A 1 119 ? -0.502 8.436 9.653 1.00 97.81 119 LEU A CA 1
ATOM 969 C C . LEU A 1 119 ? -1.289 9.629 9.088 1.00 97.81 119 LEU A C 1
ATOM 971 O O . LEU A 1 119 ? -1.063 10.761 9.509 1.00 97.81 119 LEU A O 1
ATOM 975 N N . ASP A 1 120 ? -2.255 9.376 8.207 1.00 96.88 120 ASP A N 1
ATOM 976 C CA . ASP A 1 120 ? -3.092 10.426 7.623 1.00 96.88 120 ASP A CA 1
ATOM 977 C C . ASP A 1 120 ? -3.960 11.128 8.675 1.00 96.88 120 ASP A C 1
ATOM 979 O O . ASP A 1 120 ? -4.055 12.352 8.663 1.00 96.88 120 ASP A O 1
ATOM 983 N N . ILE A 1 121 ? -4.540 10.391 9.634 1.00 97.19 121 ILE A N 1
ATOM 984 C CA . ILE A 1 121 ? -5.266 10.983 10.771 1.00 97.19 121 ILE A CA 1
ATOM 985 C C . ILE A 1 121 ? -4.356 11.945 11.532 1.00 97.19 121 ILE A C 1
ATOM 987 O O . ILE A 1 121 ? -4.774 13.068 11.805 1.00 97.19 121 ILE A O 1
ATOM 991 N N . LYS A 1 122 ? -3.115 11.538 11.825 1.00 96.25 122 LYS A N 1
ATOM 992 C CA . LYS A 1 122 ? -2.151 12.403 12.508 1.00 96.25 122 LYS A CA 1
ATOM 993 C C . LYS A 1 122 ? -1.887 13.682 11.706 1.00 96.25 122 LYS A C 1
ATOM 995 O O . LYS A 1 122 ? -1.935 14.769 12.275 1.00 96.25 122 LYS A O 1
ATOM 1000 N N . TYR A 1 123 ? -1.676 13.572 10.394 1.00 95.00 123 TYR A N 1
ATOM 1001 C CA . TYR A 1 123 ? -1.499 14.748 9.537 1.00 95.00 123 TYR A CA 1
ATOM 1002 C C . TYR A 1 123 ? -2.727 15.661 9.528 1.00 95.00 123 TYR A C 1
ATOM 1004 O O . TYR A 1 123 ? -2.583 16.877 9.614 1.00 95.00 123 TYR A O 1
ATOM 1012 N N . PHE A 1 124 ? -3.935 15.100 9.474 1.00 94.19 124 PHE A N 1
ATOM 1013 C CA . PHE A 1 124 ? -5.168 15.885 9.514 1.00 94.19 124 PHE A CA 1
ATOM 1014 C C . PHE A 1 124 ? -5.393 16.593 10.854 1.00 94.19 124 PHE A C 1
ATOM 1016 O O . PHE A 1 124 ? -5.975 17.676 10.878 1.00 94.19 124 PHE A O 1
ATOM 1023 N N . GLU A 1 125 ? -4.959 15.995 11.964 1.00 94.25 125 GLU A N 1
ATOM 1024 C CA . GLU A 1 125 ? -5.017 16.619 13.289 1.00 94.25 125 GLU A CA 1
ATOM 1025 C C . GLU A 1 125 ? -4.016 17.768 13.440 1.00 94.25 125 GLU A C 1
ATOM 1027 O O . GLU A 1 125 ? -4.320 18.759 14.105 1.00 94.25 125 GLU A O 1
ATOM 1032 N N . GLU A 1 126 ? -2.843 17.636 12.821 1.00 94.44 126 GLU A N 1
ATOM 1033 C CA . GLU A 1 126 ? -1.764 18.627 12.865 1.00 94.44 126 GLU A CA 1
ATOM 1034 C C . GLU A 1 126 ? -1.927 19.747 11.815 1.00 94.44 126 GLU A C 1
ATOM 1036 O O . GLU A 1 126 ? -1.239 20.765 11.907 1.00 94.44 126 GLU A O 1
ATOM 1041 N N . GLU A 1 127 ? -2.838 19.602 10.842 1.00 94.12 127 GLU A N 1
ATOM 1042 C CA . GLU A 1 127 ? -3.063 20.581 9.772 1.00 94.12 127 GLU A CA 1
ATOM 1043 C C . GLU A 1 127 ? -3.647 21.901 10.303 1.00 94.12 127 GLU A C 1
ATOM 1045 O O . GLU A 1 127 ? -4.718 21.960 10.923 1.00 94.12 127 GLU A O 1
ATOM 1050 N N . GLN A 1 128 ? -2.935 22.988 10.007 1.00 91.25 128 GLN A N 1
ATOM 1051 C CA . GLN A 1 128 ? -3.271 24.342 10.442 1.00 91.25 128 GLN A CA 1
ATOM 1052 C C . GLN A 1 128 ? -3.896 25.173 9.320 1.00 91.25 128 GLN A C 1
ATOM 1054 O O . GLN A 1 128 ? -4.616 26.124 9.621 1.00 91.25 128 GLN A O 1
ATOM 1059 N N . ASP A 1 129 ? -3.663 24.824 8.048 1.00 92.19 129 ASP A N 1
ATOM 1060 C CA . ASP A 1 129 ? -4.265 25.492 6.894 1.00 92.19 129 ASP A CA 1
ATOM 1061 C C . ASP A 1 129 ? -5.771 25.171 6.826 1.00 92.19 129 ASP A C 1
ATOM 1063 O O . ASP A 1 129 ? -6.153 24.033 6.523 1.00 92.19 129 ASP A O 1
ATOM 1067 N N . PRO A 1 130 ? -6.664 26.159 7.043 1.00 86.50 130 PRO A N 1
ATOM 1068 C CA . PRO A 1 130 ? -8.106 25.929 7.025 1.00 86.50 130 PRO A CA 1
ATOM 1069 C C . PRO A 1 130 ? -8.621 25.369 5.695 1.00 86.50 130 PRO A C 1
ATOM 1071 O O . PRO A 1 130 ? -9.666 24.726 5.679 1.00 86.50 130 PRO A O 1
ATOM 1074 N N . LYS A 1 131 ? -7.901 25.587 4.583 1.00 87.06 131 LYS A N 1
ATOM 1075 C CA . LYS A 1 131 ? -8.278 25.073 3.255 1.00 87.06 131 LYS A CA 1
ATOM 1076 C C . LYS A 1 131 ? -7.978 23.585 3.079 1.00 87.06 131 LYS A C 1
ATOM 1078 O O . LYS A 1 131 ? -8.548 22.959 2.190 1.00 87.06 131 LYS A O 1
ATOM 1083 N N . LYS A 1 132 ? -7.073 23.032 3.889 1.00 85.75 132 LYS A N 1
ATOM 1084 C CA . LYS A 1 132 ? -6.664 21.617 3.855 1.00 85.75 132 LYS A CA 1
ATOM 1085 C C . LYS A 1 132 ? -7.238 20.811 5.013 1.00 85.75 132 LYS A C 1
ATOM 1087 O O . LYS A 1 132 ? -7.170 19.584 5.004 1.00 85.75 132 LYS A O 1
ATOM 1092 N N . LYS A 1 133 ? -7.807 21.495 6.003 1.00 87.81 133 LYS A N 1
ATOM 1093 C CA . LYS A 1 133 ? -8.382 20.878 7.188 1.00 87.81 133 LYS A CA 1
ATOM 1094 C C . LYS A 1 133 ? -9.586 20.012 6.824 1.00 87.81 133 LYS A C 1
ATOM 1096 O O . LYS A 1 133 ? -10.519 20.456 6.157 1.00 87.81 133 LYS A O 1
ATOM 1101 N N . ILE A 1 134 ? -9.575 18.778 7.312 1.00 90.19 134 ILE A N 1
ATOM 1102 C CA . ILE A 1 134 ? -10.722 17.879 7.213 1.00 90.19 134 ILE A CA 1
ATOM 1103 C C . ILE A 1 134 ? -11.813 18.310 8.205 1.00 90.19 134 ILE A C 1
ATOM 1105 O O . ILE A 1 134 ? -11.519 18.789 9.305 1.00 90.19 134 ILE A O 1
ATOM 1109 N N . ASP A 1 135 ? -13.084 18.132 7.848 1.00 89.88 135 ASP A N 1
ATOM 1110 C CA . ASP A 1 135 ? -14.174 18.416 8.777 1.00 89.88 135 ASP A CA 1
ATOM 1111 C C . ASP A 1 135 ? -14.205 17.423 9.955 1.00 89.88 135 ASP A C 1
ATOM 1113 O O . ASP A 1 135 ? -13.772 16.269 9.869 1.00 89.88 135 ASP A O 1
ATOM 1117 N N . THR A 1 136 ? -14.753 17.876 11.082 1.00 91.00 136 THR A N 1
ATOM 1118 C CA . THR A 1 136 ? -14.769 17.118 12.340 1.00 91.00 136 THR A CA 1
ATOM 1119 C C . THR A 1 136 ? -15.539 15.800 12.240 1.00 91.00 136 THR A C 1
ATOM 1121 O O . THR A 1 136 ? -15.136 14.814 12.860 1.00 91.00 136 THR A O 1
ATOM 1124 N N . LYS A 1 137 ? -16.630 15.752 11.462 1.00 92.38 137 LYS A N 1
ATOM 1125 C CA . LYS A 1 137 ? -17.449 14.541 11.310 1.00 92.38 137 LYS A CA 1
ATOM 1126 C C . LYS A 1 137 ? -16.654 13.458 10.582 1.00 92.38 137 LYS A C 1
ATOM 1128 O O . LYS A 1 137 ? -16.645 12.309 11.030 1.00 92.38 137 LYS A O 1
ATOM 1133 N N . ARG A 1 138 ? -15.943 13.823 9.512 1.00 92.00 138 ARG A N 1
ATOM 1134 C CA . ARG A 1 138 ? -15.035 12.914 8.806 1.00 92.00 138 ARG A CA 1
ATOM 1135 C C . ARG A 1 138 ? -13.881 12.469 9.686 1.00 92.00 138 ARG A C 1
ATOM 1137 O O . ARG A 1 138 ? -13.658 11.270 9.796 1.00 92.00 138 ARG A O 1
ATOM 1144 N N . LEU A 1 139 ? -13.207 13.384 10.382 1.00 94.62 139 LEU A N 1
ATOM 1145 C CA . LEU A 1 139 ? -12.117 13.001 11.285 1.00 94.62 139 LEU A CA 1
ATOM 1146 C C . LEU A 1 139 ? -12.574 11.977 12.338 1.00 94.62 139 LEU A C 1
ATOM 1148 O O . LEU A 1 139 ? -11.869 11.005 12.608 1.00 94.62 139 LEU A O 1
ATOM 1152 N N . LEU A 1 140 ? -13.777 12.151 12.896 1.00 95.94 140 LEU A N 1
ATOM 1153 C CA . LEU A 1 140 ? -14.360 11.199 13.842 1.00 95.94 140 LEU A CA 1
ATOM 1154 C C . LEU A 1 140 ? -14.641 9.831 13.197 1.00 95.94 140 LEU A C 1
ATOM 1156 O O . LEU A 1 140 ? -14.361 8.799 13.810 1.00 95.94 140 LEU A O 1
ATOM 1160 N N . LEU A 1 141 ? -15.149 9.807 11.959 1.00 96.12 141 LEU A N 1
ATOM 1161 C CA . LEU A 1 141 ? -15.327 8.576 11.181 1.00 96.12 141 LEU A CA 1
ATOM 1162 C C . LEU A 1 141 ? -13.992 7.845 10.975 1.00 96.12 141 LEU A C 1
ATOM 1164 O O . LEU A 1 141 ? -13.930 6.629 11.173 1.00 96.12 141 LEU A O 1
ATOM 1168 N N . LEU A 1 142 ? -12.928 8.568 10.615 1.00 97.06 142 LEU A N 1
ATOM 1169 C CA . LEU A 1 142 ? -11.603 7.983 10.395 1.00 97.06 142 LEU A CA 1
ATOM 1170 C C . LEU A 1 142 ? -11.032 7.392 11.679 1.00 97.06 142 LEU A C 1
ATOM 1172 O O . LEU A 1 142 ? -10.598 6.245 11.669 1.00 97.06 142 LEU A O 1
ATOM 1176 N N . LYS A 1 143 ? -11.114 8.119 12.798 1.00 98.00 143 LYS A N 1
ATOM 1177 C CA . LYS A 1 143 ? -10.679 7.627 14.114 1.00 98.00 143 LYS A CA 1
ATOM 1178 C C . LYS A 1 143 ? -11.443 6.380 14.551 1.00 98.00 143 LYS A C 1
ATOM 1180 O O . LYS A 1 143 ? -10.840 5.418 15.015 1.00 98.00 143 LYS A O 1
ATOM 1185 N N . LYS A 1 144 ? -12.765 6.355 14.353 1.00 98.31 144 LYS A N 1
ATOM 1186 C CA . LYS A 1 144 ? -13.577 5.165 14.643 1.00 98.31 144 LYS A CA 1
ATOM 1187 C C . LYS A 1 144 ? -13.169 3.978 13.764 1.00 98.31 144 LYS A C 1
ATOM 1189 O O . LYS A 1 144 ? -13.109 2.847 14.241 1.00 98.31 144 LYS A O 1
ATOM 1194 N N . SER A 1 145 ? -12.880 4.231 12.491 1.00 98.44 145 SER A N 1
ATOM 1195 C CA . SER A 1 145 ? -12.458 3.198 11.538 1.00 98.44 145 SER A CA 1
ATOM 1196 C C . SER A 1 145 ? -11.064 2.660 11.866 1.00 98.44 145 SER A C 1
ATOM 1198 O O . SER A 1 145 ? -10.869 1.446 11.875 1.00 98.44 145 SER A O 1
ATOM 1200 N N . GLU A 1 146 ? -10.126 3.543 12.220 1.00 98.56 146 GLU A N 1
ATOM 1201 C CA . GLU A 1 146 ? -8.805 3.193 12.750 1.00 98.56 146 GLU A CA 1
ATOM 1202 C C . GLU A 1 146 ? -8.939 2.288 13.974 1.00 98.56 146 GLU A C 1
ATOM 1204 O O . GLU A 1 146 ? -8.317 1.228 14.011 1.00 98.56 146 GLU A O 1
ATOM 1209 N N . GLU A 1 147 ? -9.809 2.634 14.926 1.00 98.69 147 GLU A N 1
ATOM 1210 C CA . GLU A 1 147 ? -10.025 1.834 16.129 1.00 98.69 147 GLU A CA 1
ATOM 1211 C C . GLU A 1 147 ? -10.593 0.442 15.809 1.00 98.69 147 GLU A C 1
ATOM 1213 O O . GLU A 1 147 ? -10.133 -0.557 16.371 1.00 98.69 147 GLU A O 1
ATOM 1218 N N . ILE A 1 148 ? -11.569 0.350 14.896 1.00 98.75 148 ILE A N 1
ATOM 1219 C CA . ILE A 1 148 ? -12.142 -0.929 14.446 1.00 98.75 148 ILE A CA 1
ATOM 1220 C C . ILE A 1 148 ? -11.050 -1.811 13.832 1.00 98.75 148 ILE A C 1
ATOM 1222 O O . ILE A 1 148 ? -10.897 -2.967 14.237 1.00 98.75 148 ILE A O 1
ATOM 1226 N N . MET A 1 149 ? -10.266 -1.262 12.899 1.00 98.75 149 MET A N 1
ATOM 1227 C CA . MET A 1 149 ? -9.149 -1.968 12.267 1.00 98.75 149 MET A CA 1
ATOM 1228 C C . MET A 1 149 ? -8.106 -2.402 13.306 1.00 98.75 149 MET A C 1
ATOM 1230 O O . MET A 1 149 ? -7.690 -3.559 13.306 1.00 98.75 149 MET A O 1
ATOM 1234 N N . ARG A 1 150 ? -7.734 -1.515 14.237 1.00 98.69 150 ARG A N 1
ATOM 1235 C CA . ARG A 1 150 ? -6.775 -1.779 15.319 1.00 98.69 150 ARG A CA 1
ATOM 1236 C C . ARG A 1 150 ? -7.213 -2.952 16.192 1.00 98.69 150 ARG A C 1
ATOM 1238 O O . ARG A 1 150 ? -6.443 -3.889 16.396 1.00 98.69 150 ARG A O 1
ATOM 1245 N N . LYS A 1 151 ? -8.461 -2.931 16.671 1.00 98.75 151 LYS A N 1
ATOM 1246 C CA . LYS A 1 151 ? -9.041 -3.998 17.503 1.00 98.75 151 LYS A CA 1
ATOM 1247 C C . LYS A 1 151 ? -9.121 -5.328 16.751 1.00 98.75 151 LYS A C 1
ATOM 1249 O O . LYS A 1 151 ? -8.822 -6.376 17.318 1.00 98.75 151 LYS A O 1
ATOM 1254 N N . TYR A 1 152 ? -9.470 -5.300 15.465 1.00 98.69 152 TYR A N 1
ATOM 1255 C CA . TYR A 1 152 ? -9.456 -6.493 14.615 1.00 98.69 152 TYR A CA 1
ATOM 1256 C C . TYR A 1 152 ? -8.039 -7.072 14.447 1.00 98.69 152 TYR A C 1
ATOM 1258 O O . TYR A 1 152 ? -7.835 -8.281 14.601 1.00 98.69 152 TYR A O 1
ATOM 1266 N N . LEU A 1 153 ? -7.038 -6.222 14.202 1.00 98.56 153 LEU A N 1
ATOM 1267 C CA . LEU A 1 153 ? -5.632 -6.625 14.077 1.00 98.56 153 LEU A CA 1
ATOM 1268 C C . LEU A 1 153 ? -5.062 -7.200 15.384 1.00 98.56 153 LEU A C 1
ATOM 1270 O O . LEU A 1 153 ? -4.249 -8.120 15.333 1.00 98.56 153 LEU A O 1
ATOM 1274 N N . LEU A 1 154 ? -5.538 -6.723 16.540 1.00 98.19 154 LEU A N 1
ATOM 1275 C CA . LEU A 1 154 ? -5.219 -7.265 17.869 1.00 98.19 154 LEU A CA 1
ATOM 1276 C C . LEU A 1 154 ? -6.018 -8.519 18.245 1.00 98.19 154 LEU A C 1
ATOM 1278 O O . LEU A 1 154 ? -5.806 -9.068 19.322 1.00 98.19 154 LEU A O 1
ATOM 1282 N N . LYS A 1 155 ? -6.921 -8.985 17.372 1.00 97.19 155 LYS A N 1
ATOM 1283 C CA . LYS A 1 155 ? -7.839 -10.109 17.634 1.00 97.19 155 LYS A CA 1
ATOM 1284 C C . LYS A 1 155 ? -8.809 -9.852 18.800 1.00 97.19 155 LYS A C 1
ATOM 1286 O O . LYS A 1 155 ? -9.421 -10.783 19.308 1.00 97.19 155 LYS A O 1
ATOM 1291 N N . GLU A 1 156 ? -9.013 -8.590 19.176 1.00 97.81 156 GLU A N 1
ATOM 1292 C CA . GLU A 1 156 ? -10.055 -8.158 20.123 1.00 97.81 156 GLU A CA 1
ATOM 1293 C C . GLU A 1 156 ? -11.443 -8.127 19.459 1.00 97.81 156 GLU A C 1
ATOM 1295 O O . GLU A 1 156 ? -12.472 -8.038 20.127 1.00 97.81 156 GLU A O 1
ATOM 1300 N N . ARG A 1 157 ? -11.478 -8.183 18.122 1.00 97.31 157 ARG A N 1
ATOM 1301 C CA . ARG A 1 157 ? -12.686 -8.320 17.304 1.00 97.31 157 ARG A CA 1
ATOM 1302 C C . ARG A 1 157 ? -12.461 -9.333 16.191 1.00 97.31 157 ARG A C 1
ATOM 1304 O O . ARG A 1 157 ? -11.347 -9.487 15.692 1.00 97.31 157 ARG A O 1
ATOM 1311 N N . ILE A 1 158 ? -13.550 -9.966 15.764 1.00 96.62 158 ILE A N 1
ATOM 1312 C CA . ILE A 1 158 ? -13.532 -10.989 14.712 1.00 96.62 158 ILE A CA 1
ATOM 1313 C C . ILE A 1 158 ? -13.660 -10.421 13.296 1.00 96.62 158 ILE A C 1
ATOM 1315 O O . ILE A 1 158 ? -13.373 -11.147 12.358 1.00 96.62 158 ILE A O 1
ATOM 1319 N N . ASN A 1 159 ? -14.088 -9.163 13.120 1.00 96.44 159 ASN A N 1
ATOM 1320 C CA . ASN A 1 159 ? -14.297 -8.521 11.815 1.00 96.44 159 ASN A CA 1
ATOM 1321 C C . ASN A 1 159 ? -14.006 -7.005 11.849 1.00 96.44 159 ASN A C 1
ATOM 1323 O O . ASN A 1 159 ? -13.810 -6.425 12.922 1.00 96.44 159 ASN A O 1
ATOM 1327 N N . ILE A 1 160 ? -14.022 -6.382 10.666 1.00 97.25 160 ILE A N 1
ATOM 1328 C CA . ILE A 1 160 ? -13.825 -4.939 10.437 1.00 97.25 160 ILE A CA 1
ATOM 1329 C C . ILE A 1 160 ? -15.142 -4.174 10.195 1.00 97.25 160 ILE A C 1
ATOM 1331 O O . ILE A 1 160 ? -15.139 -3.107 9.589 1.00 97.25 160 ILE A O 1
ATOM 1335 N N . ASP A 1 161 ? -16.266 -4.693 10.704 1.00 96.06 161 ASP A N 1
ATOM 1336 C CA . ASP A 1 161 ? -17.600 -4.090 10.559 1.00 96.06 161 ASP A CA 1
ATOM 1337 C C . ASP A 1 161 ? -17.972 -3.845 9.078 1.00 96.06 161 ASP A C 1
ATOM 1339 O O . ASP A 1 161 ? -17.850 -4.758 8.262 1.00 96.06 161 ASP A O 1
ATOM 1343 N N . ASN A 1 162 ? -18.399 -2.632 8.714 1.00 94.88 162 ASN A N 1
ATOM 1344 C CA . ASN A 1 162 ? -18.803 -2.277 7.348 1.00 94.88 162 ASN A CA 1
ATOM 1345 C C . ASN A 1 162 ? -17.631 -1.912 6.419 1.00 94.88 162 ASN A C 1
ATOM 1347 O O . ASN A 1 162 ? -17.856 -1.581 5.256 1.00 94.88 162 ASN A O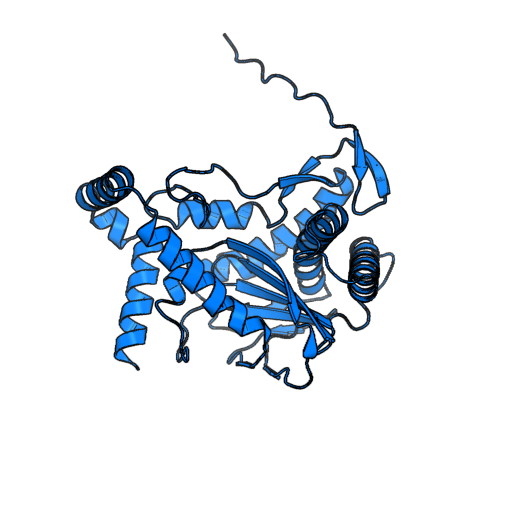 1
ATOM 1351 N N . ILE A 1 163 ? -16.390 -1.948 6.913 1.00 98.19 163 ILE A N 1
ATOM 1352 C CA . ILE A 1 163 ? -15.204 -1.637 6.113 1.00 98.19 163 ILE A CA 1
ATOM 1353 C C . ILE A 1 163 ? -14.962 -2.777 5.120 1.00 98.19 163 ILE A C 1
ATOM 1355 O O . ILE A 1 163 ? -14.933 -3.949 5.501 1.00 98.19 163 ILE A O 1
ATOM 1359 N N . LYS A 1 164 ? -14.735 -2.444 3.847 1.00 98.25 164 LYS A N 1
ATOM 1360 C CA . LYS A 1 164 ? -14.504 -3.439 2.790 1.00 98.25 164 LYS A CA 1
ATOM 1361 C C . LYS A 1 164 ? -13.092 -3.349 2.248 1.00 98.25 164 LYS A C 1
ATOM 1363 O O . LYS A 1 164 ? -12.628 -2.277 1.879 1.00 98.25 164 LYS A O 1
ATOM 1368 N N . ASN A 1 165 ? -12.425 -4.492 2.165 1.00 98.62 165 ASN A N 1
ATOM 1369 C CA . ASN A 1 165 ? -11.106 -4.609 1.562 1.00 98.62 165 ASN A CA 1
ATOM 1370 C C . ASN A 1 165 ? -11.230 -5.156 0.141 1.00 98.62 165 ASN A C 1
ATOM 1372 O O . ASN A 1 165 ? -11.857 -6.191 -0.083 1.00 98.62 165 ASN A O 1
ATOM 1376 N N . HIS A 1 166 ? -10.579 -4.490 -0.802 1.00 98.56 166 HIS A N 1
ATOM 1377 C CA . HIS A 1 166 ? -10.467 -4.896 -2.193 1.00 98.56 166 HIS A CA 1
ATOM 1378 C C . HIS A 1 166 ? -8.996 -4.985 -2.594 1.00 98.56 166 HIS A C 1
ATOM 1380 O O . HIS A 1 166 ? -8.171 -4.173 -2.174 1.00 98.56 166 HIS A O 1
ATOM 1386 N N . ILE A 1 167 ? -8.678 -5.976 -3.423 1.00 98.12 167 ILE A N 1
ATOM 1387 C CA . ILE A 1 167 ? -7.369 -6.153 -4.048 1.00 98.12 167 ILE A CA 1
ATOM 1388 C C . ILE A 1 167 ? -7.535 -6.272 -5.562 1.00 98.12 167 ILE A C 1
ATOM 1390 O O . ILE A 1 167 ? -8.364 -7.043 -6.052 1.00 98.12 167 ILE A O 1
ATOM 1394 N N . PHE A 1 168 ? -6.743 -5.505 -6.299 1.00 94.75 168 PHE A N 1
ATOM 1395 C CA . PHE A 1 168 ? -6.727 -5.467 -7.752 1.00 94.75 168 PHE A CA 1
ATOM 1396 C C . PHE A 1 168 ? -5.295 -5.633 -8.262 1.00 94.75 168 PHE A C 1
ATOM 1398 O O . PHE A 1 168 ? -4.377 -4.955 -7.799 1.00 94.75 168 PHE A O 1
ATOM 1405 N N . PHE A 1 169 ? -5.102 -6.541 -9.211 1.00 94.31 169 PHE A N 1
ATOM 1406 C CA . PHE A 1 169 ? -3.812 -6.818 -9.824 1.00 94.31 169 PHE A CA 1
ATOM 1407 C C . PHE A 1 169 ? -3.716 -6.095 -11.165 1.00 94.31 169 PHE A C 1
ATOM 1409 O O . PHE A 1 169 ? -4.259 -6.530 -12.177 1.00 94.31 169 PHE A O 1
ATOM 1416 N N . PHE A 1 170 ? -2.988 -4.985 -11.159 1.00 89.62 170 PHE A N 1
ATOM 1417 C CA . PHE A 1 170 ? -2.607 -4.223 -12.338 1.00 89.62 170 PHE A CA 1
ATOM 1418 C C . PHE A 1 170 ? -1.445 -4.935 -13.050 1.00 89.62 170 PHE A C 1
ATOM 1420 O O . PHE A 1 170 ? -0.276 -4.556 -12.923 1.00 89.62 170 PHE A O 1
ATOM 1427 N N . ASP A 1 171 ? -1.776 -6.026 -13.737 1.00 81.75 171 ASP A N 1
ATOM 1428 C CA . ASP A 1 171 ? -0.854 -6.778 -14.587 1.00 81.75 171 ASP A CA 1
ATOM 1429 C C . ASP A 1 171 ? -0.820 -6.176 -16.002 1.00 81.75 171 ASP A C 1
ATOM 1431 O O . ASP A 1 171 ? -0.456 -5.011 -16.150 1.00 81.75 171 ASP A O 1
ATOM 1435 N N . THR A 1 172 ? -1.240 -6.929 -17.023 1.00 68.62 172 THR A N 1
ATOM 1436 C CA . THR A 1 172 ? -1.481 -6.417 -18.372 1.00 68.62 172 THR A CA 1
ATOM 1437 C C . THR A 1 172 ? -2.916 -5.925 -18.440 1.00 68.62 172 THR A C 1
ATOM 1439 O O . THR A 1 172 ? -3.854 -6.721 -18.457 1.00 68.62 172 THR A O 1
ATOM 1442 N N . VAL A 1 173 ? -3.094 -4.609 -18.440 1.00 70.25 173 VAL A N 1
ATOM 1443 C CA . VAL A 1 173 ? -4.424 -4.024 -18.609 1.00 70.25 173 VAL A CA 1
ATOM 1444 C C . VAL A 1 173 ? -4.794 -4.053 -20.088 1.00 70.25 173 VAL A C 1
ATOM 1446 O O . VAL A 1 173 ? -4.037 -3.564 -20.922 1.00 70.25 173 VAL A O 1
ATOM 1449 N N . GLU A 1 174 ? -5.933 -4.670 -20.410 1.00 68.31 174 GLU A N 1
ATOM 1450 C CA . GLU A 1 174 ? -6.423 -4.793 -21.791 1.00 68.31 174 GLU A CA 1
ATOM 1451 C C . GLU A 1 174 ? -6.971 -3.466 -22.323 1.00 68.31 174 GLU A C 1
ATOM 1453 O O . GLU A 1 174 ? -6.743 -3.132 -23.482 1.00 68.31 174 GLU A O 1
ATOM 1458 N N . GLU A 1 175 ? -7.620 -2.688 -21.456 1.00 67.94 175 GLU A N 1
ATOM 1459 C CA . GLU A 1 175 ? -8.176 -1.374 -21.761 1.00 67.94 175 GLU A CA 1
ATOM 1460 C C . GLU A 1 175 ? -8.046 -0.463 -20.534 1.00 67.94 175 GLU A C 1
ATOM 1462 O O . GLU A 1 175 ? -8.393 -0.847 -19.416 1.00 67.94 175 GLU A O 1
ATOM 1467 N N . ALA A 1 176 ? -7.526 0.747 -20.734 1.00 66.75 176 ALA A N 1
ATOM 1468 C CA . ALA A 1 176 ? -7.319 1.732 -19.678 1.00 66.75 176 ALA A CA 1
ATOM 1469 C C . ALA A 1 176 ? -7.832 3.098 -20.148 1.00 66.75 176 ALA A C 1
ATOM 1471 O O . ALA A 1 176 ? -7.047 3.958 -20.550 1.00 66.75 176 ALA A O 1
ATOM 1472 N N . GLY A 1 177 ? -9.157 3.279 -20.146 1.00 67.31 177 GLY A N 1
ATOM 1473 C CA . GLY A 1 177 ? -9.795 4.514 -20.604 1.00 67.31 177 GLY A CA 1
ATOM 1474 C C . GLY A 1 177 ? -9.201 5.756 -19.930 1.00 67.31 177 GLY A C 1
ATOM 1475 O O . GLY A 1 177 ? -9.246 5.890 -18.709 1.00 67.31 177 GLY A O 1
ATOM 1476 N N . GLY A 1 178 ? -8.621 6.657 -20.728 1.00 70.00 178 GLY A N 1
ATOM 1477 C CA . GLY A 1 178 ? -8.099 7.949 -20.268 1.00 70.00 178 GLY A CA 1
ATOM 1478 C C . GLY A 1 178 ? -6.791 7.914 -19.463 1.00 70.00 178 GLY A C 1
ATOM 1479 O O . GLY A 1 178 ? -6.401 8.951 -18.928 1.00 70.00 178 GLY A O 1
ATOM 1480 N N . LEU A 1 179 ? -6.104 6.768 -19.363 1.00 77.69 179 LEU A N 1
ATOM 1481 C CA . LEU A 1 179 ? -4.832 6.651 -18.639 1.00 77.69 179 LEU A CA 1
ATOM 1482 C C . LEU A 1 179 ? -3.628 6.634 -19.595 1.00 77.69 179 LEU A C 1
ATOM 1484 O O . LEU A 1 179 ? -3.555 5.814 -20.505 1.00 77.69 179 LEU A O 1
ATOM 1488 N N . PHE A 1 180 ? -2.614 7.462 -19.323 1.00 79.94 180 PHE A N 1
ATOM 1489 C CA . PHE A 1 180 ? -1.366 7.500 -20.103 1.00 79.94 180 PHE A CA 1
ATOM 1490 C C . PHE A 1 180 ? -0.235 6.706 -19.436 1.00 79.94 180 PHE A C 1
ATOM 1492 O O . PHE A 1 180 ? 0.122 6.958 -18.286 1.00 79.94 180 PHE A O 1
ATOM 1499 N N . ASN A 1 181 ? 0.387 5.779 -20.169 1.00 86.19 181 ASN A N 1
ATOM 1500 C CA . ASN A 1 181 ? 1.481 4.925 -19.674 1.00 86.19 181 ASN A CA 1
ATOM 1501 C C . ASN A 1 181 ? 1.200 4.297 -18.280 1.00 86.19 181 ASN A C 1
ATOM 1503 O O . ASN A 1 181 ? 1.953 4.518 -17.313 1.00 86.19 181 ASN A O 1
ATOM 1507 N N . PRO A 1 182 ? 0.062 3.598 -18.106 1.00 88.94 182 PRO A N 1
ATOM 1508 C CA . PRO A 1 182 ? -0.372 3.173 -16.786 1.00 88.94 182 PRO A CA 1
ATOM 1509 C C . PRO A 1 182 ? 0.496 2.054 -16.182 1.00 88.94 182 PRO A C 1
ATOM 1511 O O . PRO A 1 182 ? 0.615 2.000 -14.957 1.00 88.94 182 PRO A O 1
ATOM 1514 N N . HIS A 1 183 ? 1.185 1.226 -16.977 1.00 91.56 183 HIS A N 1
ATOM 1515 C CA . HIS A 1 183 ? 2.109 0.212 -16.451 1.00 91.56 183 HIS A CA 1
ATOM 1516 C C . HIS A 1 183 ? 3.342 0.868 -15.827 1.00 91.56 183 HIS A C 1
ATOM 1518 O O . HIS A 1 183 ? 3.744 0.506 -14.718 1.00 91.56 183 HIS A O 1
ATOM 1524 N N . THR A 1 184 ? 3.919 1.878 -16.483 1.00 91.31 184 THR A N 1
ATOM 1525 C CA . THR A 1 184 ? 5.026 2.666 -15.922 1.00 91.31 184 THR A CA 1
ATOM 1526 C C . THR A 1 184 ? 4.604 3.364 -14.634 1.00 91.31 184 THR A C 1
ATOM 1528 O O . THR A 1 184 ? 5.357 3.358 -13.661 1.00 91.31 184 THR A O 1
ATOM 1531 N N . THR A 1 185 ? 3.385 3.903 -14.589 1.00 90.56 185 THR A N 1
ATOM 1532 C CA . THR A 1 185 ? 2.860 4.590 -13.401 1.00 90.56 185 THR A CA 1
ATOM 1533 C C . THR A 1 185 ? 2.599 3.630 -12.244 1.00 90.56 185 THR A C 1
ATOM 1535 O O . THR A 1 185 ? 3.159 3.796 -11.160 1.00 90.56 185 THR A O 1
ATOM 1538 N N . ILE A 1 186 ? 1.769 2.610 -12.449 1.00 93.06 186 ILE A N 1
ATOM 1539 C CA . ILE A 1 186 ? 1.294 1.740 -11.373 1.00 93.06 186 ILE A CA 1
ATOM 1540 C C . ILE A 1 186 ? 2.347 0.694 -11.005 1.00 93.06 186 ILE A C 1
ATOM 1542 O O . ILE A 1 186 ? 2.699 0.551 -9.836 1.00 93.06 186 ILE A O 1
ATOM 1546 N N . GLN A 1 187 ? 2.950 0.002 -11.970 1.00 93.81 187 GLN A N 1
ATOM 1547 C CA . GLN A 1 187 ? 3.971 -0.997 -11.642 1.00 93.81 187 GLN A CA 1
ATOM 1548 C C . GLN A 1 187 ? 5.335 -0.371 -11.309 1.00 93.81 187 GLN A C 1
ATOM 1550 O O . GLN A 1 187 ? 6.217 -1.071 -10.810 1.00 93.81 187 GLN A O 1
ATOM 1555 N N . GLY A 1 188 ? 5.545 0.918 -11.604 1.00 92.88 188 GLY A N 1
ATOM 1556 C CA . GLY A 1 188 ? 6.771 1.677 -11.322 1.00 92.88 188 GLY A CA 1
ATOM 1557 C C . GLY A 1 188 ? 6.752 2.521 -10.054 1.00 92.88 188 GLY A C 1
ATOM 1558 O O . GLY A 1 188 ? 7.730 3.219 -9.790 1.00 92.88 188 GLY A O 1
ATOM 1559 N N . SER A 1 189 ? 5.684 2.456 -9.258 1.00 93.94 189 SER A N 1
ATOM 1560 C CA . SER A 1 189 ? 5.540 3.272 -8.053 1.00 93.94 189 SER A CA 1
ATOM 1561 C C . SER A 1 189 ? 5.090 2.471 -6.832 1.00 93.94 189 SER A C 1
ATOM 1563 O O . SER A 1 189 ? 4.598 1.346 -6.923 1.00 93.94 189 SER A O 1
ATOM 1565 N N . VAL A 1 190 ? 5.297 3.079 -5.666 1.00 96.06 190 VAL A N 1
ATOM 1566 C CA . VAL A 1 190 ? 4.751 2.649 -4.379 1.00 96.06 190 VAL A CA 1
ATOM 1567 C C . VAL A 1 190 ? 4.160 3.885 -3.727 1.00 96.06 190 VAL A C 1
ATOM 1569 O O . VAL A 1 190 ? 4.858 4.889 -3.586 1.00 96.06 190 VAL A O 1
ATOM 1572 N N . PHE A 1 191 ? 2.890 3.824 -3.351 1.00 95.81 191 PHE A N 1
ATOM 1573 C CA . PHE A 1 191 ? 2.203 4.925 -2.681 1.00 95.81 191 PHE A CA 1
ATOM 1574 C C . PHE A 1 191 ? 1.081 4.393 -1.796 1.00 95.81 191 PHE A C 1
ATOM 1576 O O . PHE A 1 191 ? 0.590 3.282 -2.003 1.00 95.81 191 PHE A O 1
ATOM 1583 N N . GLY A 1 192 ? 0.676 5.195 -0.819 1.00 97.25 192 GLY A N 1
ATOM 1584 C CA . GLY A 1 192 ? -0.450 4.924 0.060 1.00 97.25 192 GLY A CA 1
ATOM 1585 C C . GLY A 1 192 ? -0.991 6.238 0.599 1.00 97.25 192 GLY A C 1
ATOM 1586 O O . GLY A 1 192 ? -0.194 7.098 0.961 1.00 97.25 192 GLY A O 1
ATOM 1587 N N . PHE A 1 193 ? -2.306 6.414 0.580 1.00 96.81 193 PHE A N 1
ATOM 1588 C CA . PHE A 1 193 ? -2.967 7.601 1.114 1.00 96.81 193 PHE A CA 1
ATOM 1589 C C . PHE A 1 193 ? -4.458 7.352 1.331 1.00 96.81 193 PHE A C 1
ATOM 1591 O O . PHE A 1 193 ? -5.084 6.496 0.698 1.00 96.81 193 PHE A O 1
ATOM 1598 N N . SER A 1 194 ? -5.023 8.166 2.203 1.00 96.44 194 SER A N 1
ATOM 1599 C CA . SER A 1 194 ? -6.448 8.318 2.425 1.00 96.44 194 SER A CA 1
ATOM 1600 C C . SER A 1 194 ? -7.029 9.393 1.508 1.00 96.44 194 SER A C 1
ATOM 1602 O O . SER A 1 194 ? -6.424 10.447 1.302 1.00 96.44 194 SER A O 1
ATOM 1604 N N . VAL A 1 195 ? -8.217 9.148 0.964 1.00 93.62 195 VAL A N 1
ATOM 1605 C CA . VAL A 1 195 ? -8.937 10.108 0.117 1.00 93.62 195 VAL A CA 1
ATOM 1606 C C . VAL A 1 195 ? -10.425 10.070 0.433 1.00 93.62 195 VAL A C 1
ATOM 1608 O O . VAL A 1 195 ? -11.013 9.000 0.586 1.00 93.62 195 VAL A O 1
ATOM 1611 N N . GLY A 1 196 ? -11.032 11.249 0.527 1.00 90.88 196 GLY A N 1
ATOM 1612 C CA . GLY A 1 196 ? -12.469 11.408 0.695 1.00 90.88 196 GLY A CA 1
ATOM 1613 C C . GLY A 1 196 ? -13.027 12.393 -0.318 1.00 90.88 196 GLY A C 1
ATOM 1614 O O . GLY A 1 196 ? -12.366 13.379 -0.646 1.00 90.88 196 GLY A O 1
ATOM 1615 N N . TYR A 1 197 ? -14.241 12.127 -0.792 1.00 86.44 197 TYR A N 1
ATOM 1616 C CA . TYR A 1 197 ? -14.948 13.012 -1.716 1.00 86.44 197 TYR A CA 1
ATOM 1617 C C . TYR A 1 197 ? -16.100 13.689 -0.986 1.00 86.44 197 TYR A C 1
ATOM 1619 O O . TYR A 1 197 ? -16.928 13.044 -0.328 1.00 86.44 197 TYR A O 1
ATOM 1627 N N . ASN A 1 198 ? -16.067 15.024 -1.010 1.00 76.00 198 ASN A N 1
ATOM 1628 C CA . ASN A 1 198 ? -16.827 15.811 -0.055 1.00 76.00 198 ASN A CA 1
ATOM 1629 C C . ASN A 1 198 ? -18.333 15.803 -0.320 1.00 76.00 198 ASN A C 1
ATOM 1631 O O . ASN A 1 198 ? -19.105 15.807 0.641 1.00 76.00 198 ASN A O 1
ATOM 1635 N N . GLN A 1 199 ? -18.729 15.822 -1.592 1.00 77.50 199 GLN A N 1
ATOM 1636 C CA . GLN A 1 199 ? -20.129 15.931 -2.007 1.00 77.50 199 GLN A CA 1
ATOM 1637 C C . GLN A 1 199 ? -20.867 14.600 -1.827 1.00 77.50 199 GLN A C 1
ATOM 1639 O O . GLN A 1 199 ? -22.071 14.575 -1.598 1.00 77.50 199 GLN A O 1
ATOM 1644 N N . GLU A 1 200 ? -20.124 13.501 -1.860 1.00 79.81 200 GLU A N 1
ATOM 1645 C CA . GLU A 1 200 ? -20.643 12.146 -1.936 1.00 79.81 200 GLU A CA 1
ATOM 1646 C C . GLU A 1 200 ? -20.569 11.397 -0.594 1.00 79.81 200 GLU A C 1
ATOM 1648 O O . GLU A 1 200 ? -21.014 10.257 -0.501 1.00 79.81 200 GLU A O 1
ATOM 1653 N N . ASP A 1 201 ? -20.008 12.029 0.445 1.00 85.88 201 ASP A N 1
ATOM 1654 C CA . ASP A 1 201 ? -19.779 11.441 1.776 1.00 85.88 201 ASP A CA 1
ATOM 1655 C C . ASP A 1 201 ? -19.066 10.081 1.702 1.00 85.88 201 ASP A C 1
ATOM 1657 O O . ASP A 1 201 ? -19.486 9.120 2.339 1.00 85.88 201 ASP A O 1
ATOM 1661 N N . THR A 1 202 ? -17.989 9.992 0.912 1.00 92.75 202 THR A N 1
ATOM 1662 C CA . THR A 1 202 ? -17.216 8.751 0.722 1.00 92.75 202 THR A CA 1
ATOM 1663 C C . THR A 1 202 ? -15.792 8.864 1.224 1.00 92.75 202 THR A C 1
ATOM 1665 O O . THR A 1 202 ? -15.237 9.964 1.314 1.00 92.75 202 THR A O 1
ATOM 1668 N N . PHE A 1 203 ? -15.196 7.720 1.569 1.00 95.75 203 PHE A N 1
ATOM 1669 C CA . PHE A 1 203 ? -13.827 7.682 2.061 1.00 95.75 203 PHE A CA 1
ATOM 1670 C C . PHE A 1 203 ? -13.142 6.334 1.827 1.00 95.75 203 PHE A C 1
ATOM 1672 O O . PHE A 1 203 ? -13.701 5.269 2.114 1.00 95.75 203 PHE A O 1
ATOM 1679 N N . TYR A 1 204 ? -11.888 6.401 1.386 1.00 97.75 204 TYR A N 1
ATOM 1680 C CA . TYR A 1 204 ? -11.062 5.261 1.009 1.00 97.75 204 TYR A CA 1
ATOM 1681 C C . TYR A 1 204 ? -9.658 5.398 1.580 1.00 97.75 204 TYR A C 1
ATOM 1683 O O . TYR A 1 204 ? -9.142 6.502 1.745 1.00 97.75 204 TYR A O 1
ATOM 1691 N N . VAL A 1 205 ? -9.007 4.259 1.781 1.00 98.50 205 VAL A N 1
ATOM 1692 C CA . VAL A 1 205 ? -7.552 4.162 1.872 1.00 98.50 205 VAL A CA 1
ATOM 1693 C C . VAL A 1 205 ? -7.082 3.388 0.650 1.00 98.50 205 VAL A C 1
ATOM 1695 O O . VAL A 1 205 ? -7.483 2.239 0.460 1.00 98.50 205 VAL A O 1
ATOM 1698 N N . MET A 1 206 ? -6.258 4.011 -0.186 1.00 98.31 206 MET A N 1
ATOM 1699 C CA . MET A 1 206 ? -5.697 3.394 -1.384 1.00 98.31 206 MET A CA 1
ATOM 1700 C C . MET A 1 206 ? -4.200 3.192 -1.197 1.00 98.31 206 MET A C 1
ATOM 1702 O O . MET A 1 206 ? -3.497 4.082 -0.725 1.00 98.31 206 MET A O 1
ATOM 1706 N N . SER A 1 207 ? -3.694 2.033 -1.606 1.00 98.25 207 SER A N 1
ATOM 1707 C CA . SER A 1 207 ? -2.258 1.806 -1.724 1.00 98.25 207 SER A CA 1
ATOM 1708 C C . SER A 1 207 ? -1.914 1.003 -2.964 1.00 98.25 207 SER A C 1
ATOM 1710 O O . SER A 1 207 ? -2.704 0.195 -3.445 1.00 98.25 207 SER A O 1
ATOM 1712 N N . ASN A 1 208 ? -0.719 1.241 -3.488 1.00 97.88 208 ASN A N 1
ATOM 1713 C CA . ASN A 1 208 ? -0.159 0.514 -4.609 1.00 97.88 208 ASN A CA 1
ATOM 1714 C C . ASN A 1 208 ? 1.166 -0.116 -4.197 1.00 97.88 208 ASN A C 1
ATOM 1716 O O . ASN A 1 208 ? 2.103 0.569 -3.778 1.00 97.88 208 ASN A O 1
ATOM 1720 N N . LEU A 1 209 ? 1.234 -1.434 -4.353 1.00 97.88 209 LEU A N 1
ATOM 1721 C CA . LEU A 1 209 ? 2.395 -2.259 -4.067 1.00 97.88 209 LEU A CA 1
ATOM 1722 C C . LEU A 1 209 ? 2.985 -2.777 -5.389 1.00 97.88 209 LEU A C 1
ATOM 1724 O O . LEU A 1 209 ? 3.022 -3.982 -5.627 1.00 97.88 209 LEU A O 1
ATOM 1728 N N . LEU A 1 210 ? 3.433 -1.868 -6.264 1.00 95.25 210 LEU A N 1
ATOM 1729 C CA . LEU A 1 210 ? 4.070 -2.180 -7.558 1.00 95.25 210 LEU A CA 1
ATOM 1730 C C . LEU A 1 210 ? 3.212 -2.994 -8.530 1.00 95.25 210 LEU A C 1
ATOM 1732 O O . LEU A 1 210 ? 3.700 -3.957 -9.139 1.00 95.25 210 LEU A O 1
ATOM 1736 N N . GLY A 1 211 ? 1.952 -2.600 -8.688 1.00 95.25 211 GLY A N 1
ATOM 1737 C CA . GLY A 1 211 ? 0.987 -3.315 -9.521 1.00 95.25 211 GLY A CA 1
ATOM 1738 C C . GLY A 1 211 ? -0.119 -3.981 -8.718 1.00 95.25 211 GLY A C 1
ATOM 1739 O O . GLY A 1 211 ? -1.177 -4.244 -9.265 1.00 95.25 211 GLY A O 1
ATOM 1740 N N . ILE A 1 212 ? 0.073 -4.215 -7.420 1.00 97.62 212 ILE A N 1
ATOM 1741 C CA . ILE A 1 212 ? -1.007 -4.711 -6.563 1.00 97.62 212 ILE A CA 1
ATOM 1742 C C . ILE A 1 212 ? -1.655 -3.517 -5.875 1.00 97.62 212 ILE A C 1
ATOM 1744 O O . ILE A 1 212 ? -1.091 -2.954 -4.935 1.00 97.62 212 ILE A O 1
ATOM 1748 N N . ILE A 1 213 ? -2.825 -3.127 -6.363 1.00 97.38 213 ILE A N 1
ATOM 1749 C CA . ILE A 1 213 ? -3.631 -2.058 -5.788 1.00 97.38 213 ILE A CA 1
ATOM 1750 C C . ILE A 1 213 ? -4.503 -2.647 -4.683 1.00 97.38 213 ILE A C 1
ATOM 1752 O O . ILE A 1 213 ? -5.198 -3.644 -4.869 1.00 97.38 213 ILE A O 1
ATOM 1756 N N . ILE A 1 214 ? -4.475 -2.003 -3.528 1.00 98.25 214 ILE A N 1
ATOM 1757 C CA . ILE A 1 214 ? -5.318 -2.307 -2.382 1.00 98.25 214 ILE A CA 1
ATOM 1758 C C . ILE A 1 214 ? -6.201 -1.093 -2.136 1.00 98.25 214 ILE A C 1
ATOM 1760 O O . ILE A 1 214 ? -5.703 0.032 -2.057 1.00 98.25 214 ILE A O 1
ATOM 1764 N N . VAL A 1 215 ? -7.501 -1.331 -1.985 1.00 98.56 215 VAL A N 1
ATOM 1765 C CA . VAL A 1 215 ? -8.470 -0.305 -1.604 1.00 98.56 215 VAL A CA 1
ATOM 1766 C C . VAL A 1 215 ? -9.246 -0.791 -0.394 1.00 98.56 215 VAL A C 1
ATOM 1768 O O . VAL A 1 215 ? -9.907 -1.827 -0.438 1.00 98.56 215 VAL A O 1
ATOM 1771 N N . THR A 1 216 ? -9.176 -0.029 0.688 1.00 98.69 216 THR A N 1
ATOM 1772 C CA . THR A 1 216 ? -10.019 -0.216 1.864 1.00 98.69 216 THR A CA 1
ATOM 1773 C C . THR A 1 216 ? -11.081 0.870 1.870 1.00 98.69 216 THR A C 1
ATOM 1775 O O . THR A 1 216 ? -10.780 2.043 2.087 1.00 98.69 216 THR A O 1
ATOM 1778 N N . ILE A 1 217 ? -12.326 0.482 1.616 1.00 98.31 217 ILE A N 1
ATOM 1779 C CA . ILE A 1 217 ? -13.470 1.385 1.615 1.00 98.31 217 ILE A CA 1
ATOM 1780 C C . ILE A 1 217 ? -13.940 1.556 3.058 1.00 98.31 217 ILE A C 1
ATOM 1782 O O . ILE A 1 217 ? -14.415 0.606 3.683 1.00 98.31 217 ILE A O 1
ATOM 1786 N N . ILE A 1 218 ? -13.780 2.768 3.590 1.00 97.75 218 ILE A N 1
ATOM 1787 C CA . ILE A 1 218 ? -14.286 3.158 4.913 1.00 97.75 218 ILE A CA 1
ATOM 1788 C C . ILE A 1 218 ? -15.757 3.563 4.805 1.00 97.75 218 ILE A C 1
ATOM 1790 O O . ILE A 1 218 ? -16.562 3.257 5.686 1.00 97.75 218 ILE A O 1
ATOM 1794 N N . LYS A 1 219 ? -16.108 4.249 3.714 1.00 95.56 219 LYS A N 1
ATOM 1795 C CA . LYS A 1 219 ? -17.459 4.725 3.438 1.00 95.56 219 LYS A CA 1
ATOM 1796 C C . LYS A 1 219 ? -17.705 4.699 1.930 1.00 95.56 219 LYS A C 1
ATOM 1798 O O . LYS A 1 219 ? -17.022 5.399 1.189 1.00 95.56 219 LYS A O 1
ATOM 1803 N N . GLU A 1 220 ? -18.636 3.847 1.509 1.00 93.56 220 GLU A N 1
ATOM 1804 C CA . GLU A 1 220 ? -18.892 3.526 0.099 1.00 93.56 220 GLU A CA 1
ATOM 1805 C C . GLU A 1 220 ? -19.582 4.649 -0.668 1.00 93.56 220 GLU A C 1
ATOM 1807 O O . GLU A 1 220 ? -20.468 5.318 -0.130 1.00 93.56 220 GLU A O 1
ATOM 1812 N N . HIS A 1 221 ? -19.239 4.777 -1.952 1.00 93.00 221 HIS A N 1
ATOM 1813 C CA . HIS A 1 221 ? -20.053 5.506 -2.916 1.00 93.00 221 HIS A CA 1
ATOM 1814 C C . HIS A 1 221 ? -21.304 4.726 -3.338 1.00 93.00 221 HIS A C 1
ATOM 1816 O O . HIS A 1 221 ? -21.369 3.502 -3.250 1.00 93.00 221 HIS A O 1
ATOM 1822 N N . SER A 1 222 ? -22.296 5.421 -3.892 1.00 89.25 222 SER A N 1
ATOM 1823 C CA . SER A 1 222 ? -23.464 4.770 -4.500 1.00 89.25 222 SER A CA 1
ATOM 1824 C C . SER A 1 222 ? -23.146 4.074 -5.831 1.00 89.25 222 SER A C 1
ATOM 1826 O O . SER A 1 222 ? -23.890 3.192 -6.252 1.00 89.25 222 SER A O 1
ATOM 1828 N N . GLN A 1 223 ? -22.049 4.452 -6.495 1.00 87.81 223 GLN A N 1
ATOM 1829 C CA . GLN A 1 223 ? -21.650 3.927 -7.810 1.00 87.81 223 GLN A CA 1
ATOM 1830 C C . GLN A 1 223 ? -20.520 2.888 -7.742 1.00 87.81 223 GLN A C 1
ATOM 1832 O O . GLN A 1 223 ? -19.897 2.609 -8.760 1.00 87.81 223 GLN A O 1
ATOM 1837 N N . GLU A 1 224 ? -20.235 2.316 -6.571 1.00 92.75 224 GLU A N 1
ATOM 1838 C CA . GLU A 1 224 ? -19.199 1.287 -6.437 1.00 92.75 224 GLU A CA 1
ATOM 1839 C C . GLU A 1 224 ? -19.532 0.028 -7.244 1.00 92.75 224 GLU A C 1
ATOM 1841 O O . GLU A 1 224 ? -20.530 -0.652 -6.987 1.00 92.75 224 GLU A O 1
ATOM 1846 N N . LYS A 1 225 ? -18.650 -0.353 -8.167 1.00 94.75 225 LYS A N 1
ATOM 1847 C CA . LYS A 1 225 ? -18.718 -1.631 -8.875 1.00 94.75 225 LYS A CA 1
ATOM 1848 C C . LYS A 1 225 ? -17.384 -2.349 -8.773 1.00 94.75 225 LYS A C 1
ATOM 1850 O O . LYS A 1 225 ? -16.383 -1.970 -9.373 1.00 94.75 225 LYS A O 1
ATOM 1855 N N . TRP A 1 226 ? -17.407 -3.454 -8.039 1.00 95.12 226 TRP A N 1
ATOM 1856 C CA . TRP A 1 226 ? -16.236 -4.274 -7.766 1.00 95.12 226 TRP A CA 1
ATOM 1857 C C . TRP A 1 226 ? -16.548 -5.730 -8.084 1.00 95.12 226 TRP A C 1
ATOM 1859 O O . TRP A 1 226 ? -17.389 -6.352 -7.435 1.00 95.12 226 TRP A O 1
ATOM 1869 N N . ARG A 1 227 ? -15.850 -6.309 -9.063 1.00 95.50 227 ARG A N 1
ATOM 1870 C CA . ARG A 1 227 ? -16.003 -7.719 -9.439 1.00 95.50 227 ARG A CA 1
ATOM 1871 C C . ARG A 1 227 ? -14.700 -8.466 -9.222 1.00 95.50 227 ARG A C 1
ATOM 1873 O O . ARG A 1 227 ? -13.664 -8.069 -9.742 1.00 95.50 227 ARG A O 1
ATOM 1880 N N . ASN A 1 228 ? -14.775 -9.580 -8.494 1.00 95.94 228 ASN A N 1
ATOM 1881 C CA . ASN A 1 228 ? -13.640 -10.461 -8.202 1.00 95.94 228 ASN A CA 1
ATOM 1882 C C . ASN A 1 228 ? -12.443 -9.772 -7.507 1.00 95.94 228 ASN A C 1
ATOM 1884 O O . ASN A 1 228 ? -11.315 -10.239 -7.630 1.00 95.94 228 ASN A O 1
ATOM 1888 N N . THR A 1 229 ? -12.672 -8.685 -6.767 1.00 96.94 229 THR A N 1
ATOM 1889 C CA . THR A 1 229 ? -11.635 -7.954 -6.008 1.00 96.94 229 THR A CA 1
ATOM 1890 C C . THR A 1 229 ? -11.844 -8.001 -4.494 1.00 96.94 229 THR A C 1
ATOM 1892 O O . THR A 1 229 ? -10.894 -7.788 -3.748 1.00 96.94 229 THR A O 1
ATOM 1895 N N . PHE A 1 230 ? -13.069 -8.270 -4.027 1.00 98.06 230 PHE A N 1
ATOM 1896 C CA . PHE A 1 230 ? -13.411 -8.252 -2.604 1.00 98.06 230 PHE A CA 1
ATOM 1897 C C . PHE A 1 230 ? -12.667 -9.343 -1.826 1.00 98.06 230 PHE A C 1
ATOM 1899 O O . PHE A 1 230 ? -12.754 -10.530 -2.155 1.00 98.06 230 PHE A O 1
ATOM 1906 N N . VAL A 1 231 ? -11.975 -8.936 -0.765 1.00 98.44 231 VAL A N 1
ATOM 1907 C CA . VAL A 1 231 ? -11.270 -9.823 0.157 1.00 98.44 231 VAL A CA 1
ATOM 1908 C C . VAL A 1 231 ? -12.148 -10.068 1.370 1.00 98.44 231 VAL A C 1
ATOM 1910 O O . VAL A 1 231 ? -12.318 -9.215 2.239 1.00 98.44 231 VAL A O 1
ATOM 1913 N N . LYS A 1 232 ? -12.684 -11.281 1.436 1.00 97.00 232 LYS A N 1
ATOM 1914 C CA . LYS A 1 232 ? -13.452 -11.752 2.578 1.00 97.00 232 LYS A CA 1
ATOM 1915 C C . LYS A 1 232 ? -12.585 -11.953 3.818 1.00 97.00 232 LYS A C 1
ATOM 1917 O O . LYS A 1 232 ? -11.423 -12.348 3.720 1.00 97.00 232 LYS A O 1
ATOM 1922 N N . ASN A 1 233 ? -13.216 -11.799 4.976 1.00 97.00 233 ASN A N 1
ATOM 1923 C CA . ASN A 1 233 ? -12.672 -12.121 6.293 1.00 97.00 233 ASN A CA 1
ATOM 1924 C C . ASN A 1 233 ? -12.853 -13.613 6.668 1.00 97.00 233 ASN A C 1
ATOM 1926 O O . ASN A 1 233 ? -13.234 -13.957 7.781 1.00 97.00 233 ASN A O 1
ATOM 1930 N N . GLU A 1 234 ? -12.682 -14.493 5.688 1.00 96.69 234 GLU A N 1
ATOM 1931 C CA . GLU A 1 234 ? -12.894 -15.944 5.741 1.00 96.69 234 GLU A CA 1
ATOM 1932 C C . GLU A 1 234 ? -12.200 -16.566 4.512 1.00 96.69 234 GLU A C 1
ATOM 1934 O O . GLU A 1 234 ? -11.825 -15.805 3.606 1.00 96.69 234 GLU A O 1
ATOM 1939 N N . PRO A 1 235 ? -12.052 -17.908 4.419 1.00 98.06 235 PRO A N 1
ATOM 1940 C CA . PRO A 1 235 ? -11.497 -18.535 3.225 1.00 98.06 235 PRO A CA 1
ATOM 1941 C C . PRO A 1 235 ? -12.163 -18.025 1.942 1.00 98.06 235 PRO A C 1
ATOM 1943 O O . PRO A 1 235 ? -13.390 -17.942 1.833 1.00 98.06 235 PRO A O 1
ATOM 1946 N N . GLY A 1 236 ? -11.353 -17.686 0.944 1.00 97.19 236 GLY A N 1
ATOM 1947 C CA . GLY A 1 236 ? -11.836 -16.975 -0.230 1.00 97.19 236 GLY A CA 1
ATOM 1948 C C . GLY A 1 236 ? -11.002 -17.191 -1.480 1.00 97.19 236 GLY A C 1
ATOM 1949 O O . GLY A 1 236 ? -10.008 -17.923 -1.507 1.00 97.19 236 GLY A O 1
ATOM 1950 N N . LYS A 1 237 ? -11.476 -16.580 -2.569 1.00 97.12 237 LYS A N 1
ATOM 1951 C CA . LYS A 1 237 ? -10.858 -16.661 -3.892 1.00 97.12 237 LYS A CA 1
ATOM 1952 C C . LYS A 1 237 ? -10.919 -15.305 -4.585 1.00 97.12 237 LYS A C 1
ATOM 1954 O O . LYS A 1 237 ? -12.005 -14.747 -4.708 1.00 97.12 237 LYS A O 1
ATOM 1959 N N . ILE A 1 238 ? -9.785 -14.845 -5.098 1.00 97.25 238 ILE A N 1
ATOM 1960 C CA . ILE A 1 238 ? -9.671 -13.699 -6.006 1.00 97.25 238 ILE A CA 1
ATOM 1961 C C . ILE A 1 238 ? -9.447 -14.248 -7.415 1.00 97.25 238 ILE A C 1
ATOM 1963 O O . ILE A 1 238 ? -8.625 -15.146 -7.605 1.00 97.25 238 ILE A O 1
ATOM 1967 N N . LYS A 1 239 ? -10.232 -13.781 -8.388 1.00 94.19 239 LYS A N 1
ATOM 1968 C CA . LYS A 1 239 ? -10.338 -14.389 -9.726 1.00 94.19 239 LYS A CA 1
ATOM 1969 C C . LYS A 1 239 ? -10.195 -13.347 -10.830 1.00 94.19 239 LYS A C 1
ATOM 1971 O O . LYS A 1 239 ? -10.426 -12.166 -10.604 1.00 94.19 239 LYS A O 1
ATOM 1976 N N . LEU A 1 240 ? -9.917 -13.824 -12.037 1.00 89.94 240 LEU A N 1
ATOM 1977 C CA . LEU A 1 240 ? -10.081 -13.062 -13.270 1.00 89.94 240 LEU A CA 1
ATOM 1978 C C . LEU A 1 240 ? -11.482 -13.274 -13.887 1.00 89.94 240 LEU A C 1
ATOM 1980 O O . LEU A 1 240 ? -12.111 -14.306 -13.624 1.00 89.94 240 LEU A O 1
ATOM 1984 N N . PRO A 1 241 ? -11.965 -12.334 -14.721 1.00 90.12 241 PRO A N 1
ATOM 1985 C CA . PRO A 1 241 ? -11.448 -10.971 -14.857 1.00 90.12 241 PRO A CA 1
ATOM 1986 C C . PRO A 1 241 ? -11.787 -10.139 -13.609 1.00 90.12 241 PRO A C 1
ATOM 1988 O O . PRO A 1 241 ? -12.833 -10.350 -12.985 1.00 90.12 241 PRO A O 1
ATOM 1991 N N . GLN A 1 242 ? -10.909 -9.207 -13.237 1.00 91.56 242 GLN A N 1
ATOM 1992 C CA . GLN A 1 242 ? -11.206 -8.209 -12.209 1.00 91.56 242 GLN A CA 1
ATOM 1993 C C . GLN A 1 242 ? -11.781 -6.962 -12.877 1.00 91.56 242 GLN A C 1
ATOM 1995 O O . GLN A 1 242 ? -11.213 -6.475 -13.849 1.00 91.56 242 GLN A O 1
ATOM 2000 N N . ILE A 1 243 ? -12.904 -6.459 -12.366 1.00 89.38 243 ILE A N 1
ATOM 2001 C CA . ILE A 1 243 ? -13.538 -5.235 -12.876 1.00 89.38 243 ILE A CA 1
ATOM 2002 C C . ILE A 1 243 ? -13.675 -4.262 -11.716 1.00 89.38 243 ILE A C 1
ATOM 2004 O O . ILE A 1 243 ? -14.152 -4.646 -10.641 1.00 89.38 243 ILE A O 1
ATOM 2008 N N . VAL A 1 244 ? -13.249 -3.024 -11.947 1.00 89.75 244 VAL A N 1
ATOM 2009 C CA . VAL A 1 244 ? -13.350 -1.927 -10.990 1.00 89.75 244 VAL A CA 1
ATOM 2010 C C . VAL A 1 244 ? -13.889 -0.705 -11.718 1.00 89.75 244 VAL A C 1
ATOM 2012 O O . VAL A 1 244 ? -13.265 -0.214 -12.650 1.00 89.75 244 VAL A O 1
ATOM 2015 N N . ASP A 1 245 ? -15.041 -0.228 -11.270 1.00 89.94 245 ASP A N 1
ATOM 2016 C CA . ASP A 1 245 ? -15.606 1.070 -11.627 1.00 89.94 245 ASP A CA 1
ATOM 2017 C C . ASP A 1 245 ? -15.984 1.737 -10.298 1.00 89.94 245 ASP A C 1
ATOM 2019 O O . ASP A 1 245 ? -16.915 1.323 -9.609 1.00 89.94 245 ASP A O 1
ATOM 2023 N N . SER A 1 246 ? -15.119 2.650 -9.853 1.00 91.38 246 SER A N 1
ATOM 2024 C CA . SER A 1 246 ? -15.169 3.285 -8.536 1.00 91.38 246 SER A CA 1
ATOM 2025 C C . SER A 1 246 ? -14.557 4.684 -8.620 1.00 91.38 246 SER A C 1
ATOM 2027 O O . SER A 1 246 ? -13.514 4.836 -9.270 1.00 91.38 246 SER A O 1
ATOM 2029 N N . PRO A 1 247 ? -15.113 5.694 -7.920 1.00 91.56 247 PRO A N 1
ATOM 2030 C CA . PRO A 1 247 ? -14.551 7.045 -7.903 1.00 91.56 247 PRO A CA 1
ATOM 2031 C C . PRO A 1 247 ? -13.076 7.090 -7.491 1.00 91.56 247 PRO A C 1
ATOM 2033 O O . PRO A 1 247 ? -12.312 7.902 -8.012 1.00 91.56 247 PRO A O 1
ATOM 2036 N N . VAL A 1 248 ? -12.642 6.187 -6.602 1.00 93.25 248 VAL A N 1
ATOM 2037 C CA . VAL A 1 248 ? -11.251 6.129 -6.125 1.00 93.25 248 VAL A CA 1
ATOM 2038 C C . VAL A 1 248 ? -10.248 5.832 -7.246 1.00 93.25 248 VAL A C 1
ATOM 2040 O O . VAL A 1 248 ? -9.084 6.197 -7.127 1.00 93.25 248 VAL A O 1
ATOM 2043 N N . MET A 1 249 ? -10.678 5.243 -8.369 1.00 89.50 249 MET A N 1
ATOM 2044 C CA . MET A 1 249 ? -9.797 5.010 -9.519 1.00 89.50 249 MET A CA 1
ATOM 2045 C C . MET A 1 249 ? -9.356 6.313 -10.202 1.00 89.50 249 MET A C 1
ATOM 2047 O O . MET A 1 249 ? -8.289 6.332 -10.814 1.00 89.50 249 MET A O 1
ATOM 2051 N N . SER A 1 250 ? -10.096 7.419 -10.040 1.00 89.19 250 SER A N 1
ATOM 2052 C CA . SER A 1 250 ? -9.678 8.744 -10.536 1.00 89.19 250 SER A CA 1
ATOM 2053 C C . SER A 1 250 ? -8.358 9.225 -9.911 1.00 89.19 250 SER A C 1
ATOM 2055 O O . SER A 1 250 ? -7.617 10.011 -10.511 1.00 89.19 250 SER A O 1
ATOM 2057 N N . GLU A 1 251 ? -7.986 8.676 -8.750 1.00 91.69 251 GLU A N 1
ATOM 2058 C CA . GLU A 1 251 ? -6.701 8.947 -8.116 1.00 91.69 251 GLU A CA 1
ATOM 2059 C C . GLU A 1 251 ? -5.515 8.459 -8.948 1.00 91.69 251 GLU A C 1
ATOM 2061 O O . GLU A 1 251 ? -4.441 9.059 -8.878 1.00 91.69 251 GLU A O 1
ATOM 2066 N N . ILE A 1 252 ? -5.697 7.423 -9.776 1.00 89.31 252 ILE A N 1
ATOM 2067 C CA . ILE A 1 252 ? -4.656 6.952 -10.697 1.00 89.31 252 ILE A CA 1
ATOM 2068 C C . ILE A 1 252 ? -4.283 8.071 -11.673 1.00 89.31 252 ILE A C 1
ATOM 2070 O O . ILE A 1 252 ? -3.096 8.362 -11.838 1.00 89.31 252 ILE A O 1
ATOM 2074 N N . SER A 1 253 ? -5.272 8.762 -12.244 1.00 87.31 253 SER A N 1
ATOM 2075 C CA . SER A 1 253 ? -5.043 9.919 -13.116 1.00 87.31 253 SER A CA 1
ATOM 2076 C C . SER A 1 253 ? -4.347 11.059 -12.365 1.00 87.31 253 SER A C 1
ATOM 2078 O O . SER A 1 253 ? -3.406 11.663 -12.877 1.00 87.31 253 SER A O 1
ATOM 2080 N N . ARG A 1 254 ? -4.726 11.323 -11.105 1.00 88.56 254 ARG A N 1
ATOM 2081 C CA . ARG A 1 254 ? -4.054 12.337 -10.268 1.00 88.56 254 ARG A CA 1
ATOM 2082 C C . ARG A 1 254 ? -2.582 11.997 -10.016 1.00 88.56 254 ARG A C 1
ATOM 2084 O O . ARG A 1 254 ? -1.732 12.890 -10.002 1.00 88.56 254 ARG A O 1
ATOM 2091 N N . ILE A 1 255 ? -2.269 10.719 -9.814 1.00 90.50 255 ILE A N 1
ATOM 2092 C CA . ILE A 1 255 ? -0.893 10.234 -9.656 1.00 90.50 255 ILE A CA 1
ATOM 2093 C C . ILE A 1 255 ? -0.115 10.386 -10.966 1.00 90.50 255 ILE A C 1
ATOM 2095 O O . ILE A 1 255 ? 1.025 10.849 -10.927 1.00 90.50 255 ILE A O 1
ATOM 2099 N N . GLN A 1 256 ? -0.722 10.067 -12.112 1.00 86.44 256 GLN A N 1
ATOM 2100 C CA . GLN A 1 256 ? -0.107 10.286 -13.426 1.00 86.44 256 GLN A CA 1
ATOM 2101 C C . GLN A 1 256 ? 0.269 11.753 -13.631 1.00 86.44 256 GLN A C 1
ATOM 2103 O O . GLN A 1 256 ? 1.417 12.038 -13.967 1.00 86.44 256 GLN A O 1
ATOM 2108 N N . SER A 1 257 ? -0.634 12.688 -13.326 1.00 85.31 257 SER A N 1
ATOM 2109 C CA . SER A 1 257 ? -0.344 14.124 -13.434 1.00 85.31 257 SER A CA 1
ATOM 2110 C C . SER A 1 257 ? 0.864 14.538 -12.587 1.00 85.31 257 SER A C 1
ATOM 2112 O O . SER A 1 257 ? 1.727 15.273 -13.061 1.00 85.31 257 SER A O 1
ATOM 2114 N N . LYS A 1 258 ? 0.994 14.009 -11.361 1.00 85.75 258 LY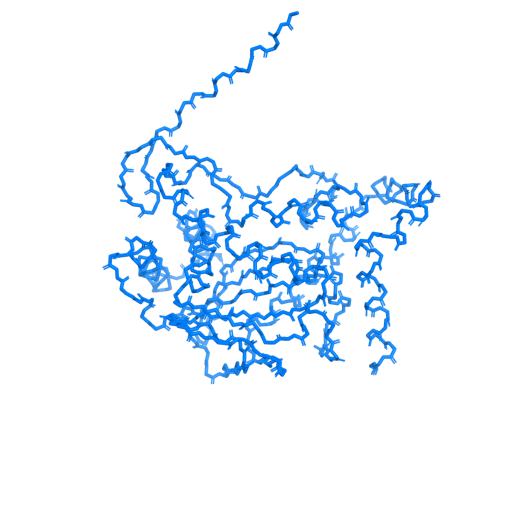S A N 1
ATOM 2115 C CA . LYS A 1 258 ? 2.175 14.256 -10.512 1.00 85.75 258 LYS A CA 1
ATOM 2116 C C . LYS A 1 258 ? 3.461 13.674 -11.104 1.00 85.75 258 LYS A C 1
ATOM 2118 O O . LYS A 1 258 ? 4.533 14.240 -10.902 1.00 85.75 258 LYS A O 1
ATOM 2123 N N . LEU A 1 259 ? 3.381 12.544 -11.807 1.00 83.69 259 LEU A N 1
ATOM 2124 C CA . LEU A 1 259 ? 4.534 11.939 -12.476 1.00 83.69 259 LEU A CA 1
ATOM 2125 C C . LEU A 1 259 ? 4.947 12.696 -13.744 1.00 83.69 259 LEU A C 1
ATOM 2127 O O . LEU A 1 259 ? 6.132 12.716 -14.073 1.00 83.69 259 LEU A O 1
ATOM 2131 N N . GLU A 1 260 ? 4.018 13.354 -14.433 1.00 81.75 260 GLU A N 1
ATOM 2132 C CA . GLU A 1 260 ? 4.368 14.270 -15.523 1.00 81.75 260 GLU A CA 1
ATOM 2133 C C . GLU A 1 260 ? 5.096 15.510 -14.987 1.00 81.75 260 GLU A C 1
ATOM 2135 O O . GLU A 1 260 ? 6.153 15.865 -15.510 1.00 81.75 260 GLU A O 1
ATOM 2140 N N . THR A 1 261 ? 4.643 16.087 -13.866 1.00 81.44 261 THR A N 1
ATOM 2141 C CA . THR A 1 261 ? 5.392 17.154 -13.174 1.00 81.44 261 THR A CA 1
ATOM 2142 C C . THR A 1 261 ? 6.775 16.678 -12.711 1.00 81.44 261 THR A C 1
ATOM 2144 O O . THR A 1 261 ? 7.772 17.369 -12.887 1.00 81.44 261 THR A O 1
ATOM 2147 N N . TYR A 1 262 ? 6.890 15.447 -12.201 1.00 84.94 262 TYR A N 1
ATOM 2148 C CA . TYR A 1 262 ? 8.195 14.854 -11.882 1.00 84.94 262 TYR A CA 1
ATOM 2149 C C . TYR A 1 262 ? 9.141 14.866 -13.094 1.00 84.94 262 TYR A C 1
ATOM 2151 O O . TYR A 1 262 ? 10.335 15.137 -12.943 1.00 84.94 262 TYR A O 1
ATOM 2159 N N . LYS A 1 263 ? 8.636 14.563 -14.300 1.00 82.56 263 LYS A N 1
ATOM 2160 C CA . LYS A 1 263 ? 9.458 14.584 -15.515 1.00 82.56 263 LYS A CA 1
ATOM 2161 C C . LYS A 1 263 ? 9.908 16.006 -15.820 1.00 82.56 263 LYS A C 1
ATOM 2163 O O . LYS A 1 263 ? 11.092 16.185 -16.097 1.00 82.56 263 LYS A O 1
ATOM 2168 N N . THR A 1 264 ? 9.020 17.001 -15.755 1.00 84.56 264 THR A N 1
ATOM 2169 C CA . THR A 1 264 ? 9.376 18.408 -16.018 1.00 84.56 264 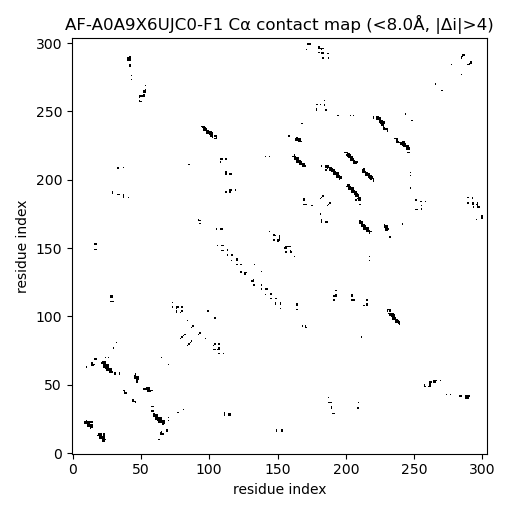THR A CA 1
ATOM 2170 C C . THR A 1 264 ? 10.411 18.934 -15.029 1.00 84.56 264 THR A C 1
ATOM 2172 O O . THR A 1 264 ? 11.369 19.578 -15.446 1.00 84.56 264 THR A O 1
ATOM 2175 N N . ASP A 1 265 ? 10.288 18.562 -13.758 1.00 89.12 265 ASP A N 1
ATOM 2176 C CA . ASP A 1 265 ? 11.129 19.060 -12.663 1.00 89.12 265 ASP A CA 1
ATOM 2177 C C . ASP A 1 265 ? 12.479 18.325 -12.550 1.00 89.12 265 ASP A C 1
ATOM 2179 O O . ASP A 1 265 ? 13.373 18.717 -11.787 1.00 89.12 265 ASP A O 1
ATOM 2183 N N . LEU A 1 266 ? 12.661 17.235 -13.300 1.00 89.81 266 LEU A N 1
ATOM 2184 C CA . LEU A 1 266 ? 13.923 16.512 -13.358 1.00 89.81 266 LEU A CA 1
ATOM 2185 C C . LEU A 1 266 ? 14.978 17.353 -14.090 1.00 89.81 266 LEU A C 1
ATOM 2187 O O . LEU A 1 266 ? 14.884 17.567 -15.301 1.00 89.81 266 LEU A O 1
ATOM 2191 N N . SER A 1 267 ? 16.013 17.767 -13.356 1.00 92.38 267 SER A N 1
ATOM 2192 C CA . SER A 1 267 ? 17.100 18.605 -13.873 1.00 92.38 267 SER A CA 1
ATOM 2193 C C . SER A 1 267 ? 17.846 17.953 -15.035 1.00 92.38 267 SER A C 1
ATOM 2195 O O . SER A 1 267 ? 17.984 16.727 -15.105 1.00 92.38 267 SER A O 1
ATOM 2197 N N . GLU A 1 268 ? 18.416 18.780 -15.911 1.00 93.50 268 GLU A N 1
ATOM 2198 C CA . GLU A 1 268 ? 19.222 18.323 -17.049 1.00 93.50 268 GLU A CA 1
ATOM 2199 C C . GLU A 1 268 ? 20.370 17.404 -16.620 1.00 93.50 268 GLU A C 1
ATOM 2201 O O . GLU A 1 268 ? 20.608 16.374 -17.245 1.00 93.50 268 GLU A O 1
ATOM 2206 N N . ASN A 1 269 ? 21.029 17.711 -15.498 1.00 93.00 269 ASN A N 1
ATOM 2207 C CA . ASN A 1 269 ? 22.094 16.871 -14.954 1.00 93.00 269 ASN A CA 1
ATOM 2208 C C . ASN A 1 269 ? 21.579 15.474 -14.564 1.00 93.00 269 ASN A C 1
ATOM 2210 O O . ASN A 1 269 ? 22.193 14.465 -14.905 1.00 93.00 269 ASN A O 1
ATOM 2214 N N . GLN A 1 270 ? 20.428 15.385 -13.887 1.00 90.94 270 GLN A N 1
ATOM 2215 C CA . GLN A 1 270 ? 19.836 14.086 -13.549 1.00 90.94 270 GLN A CA 1
ATOM 2216 C C . GLN A 1 270 ? 19.387 13.320 -14.795 1.00 90.94 270 GLN A C 1
ATOM 2218 O O . GLN A 1 270 ? 19.609 12.111 -14.872 1.00 90.94 270 GLN A O 1
ATOM 2223 N N . ARG A 1 271 ? 18.798 14.010 -15.779 1.00 92.25 271 ARG A N 1
ATOM 2224 C CA . ARG A 1 271 ? 18.430 13.414 -17.073 1.00 92.25 271 ARG A CA 1
ATOM 2225 C C . ARG A 1 271 ? 19.656 12.834 -17.769 1.00 92.25 271 ARG A C 1
ATOM 2227 O O . ARG A 1 271 ? 19.639 11.660 -18.131 1.00 92.25 271 ARG A O 1
ATOM 2234 N N . LYS A 1 272 ? 20.739 13.610 -17.864 1.00 94.50 272 LYS A N 1
ATOM 2235 C CA . LYS A 1 272 ? 22.009 13.173 -18.447 1.00 94.50 272 LYS A CA 1
ATOM 2236 C C . LYS A 1 272 ? 22.569 11.947 -17.726 1.00 94.50 272 LYS A C 1
ATOM 2238 O O . LYS A 1 272 ? 22.860 10.959 -18.378 1.00 94.50 272 LYS A O 1
ATOM 2243 N N . GLN A 1 273 ? 22.608 11.939 -16.392 1.00 93.38 273 GLN A N 1
ATOM 2244 C CA . GLN A 1 273 ? 23.077 10.774 -15.625 1.00 93.38 273 GLN A CA 1
ATOM 2245 C C . GLN A 1 273 ? 22.257 9.500 -15.881 1.00 93.38 273 GLN A C 1
ATOM 2247 O O . GLN A 1 273 ? 22.805 8.397 -15.857 1.00 93.38 273 GLN A O 1
ATOM 2252 N N . ILE A 1 274 ? 20.941 9.629 -16.073 1.00 92.19 274 ILE A N 1
ATOM 2253 C CA . ILE A 1 274 ? 20.077 8.489 -16.403 1.00 92.19 274 ILE A CA 1
ATOM 2254 C C . ILE A 1 274 ? 20.383 7.994 -17.819 1.00 92.19 274 ILE A C 1
ATOM 2256 O O . ILE A 1 274 ? 20.558 6.791 -17.997 1.00 92.19 274 ILE A O 1
ATOM 2260 N N . LEU A 1 275 ? 20.489 8.903 -18.791 1.00 94.50 275 LEU A N 1
ATOM 2261 C CA . LEU A 1 275 ? 20.804 8.570 -20.182 1.00 94.50 275 LEU A CA 1
ATOM 2262 C C . LEU A 1 275 ? 22.195 7.948 -20.321 1.00 94.50 275 LEU A C 1
ATOM 2264 O O . LEU A 1 275 ? 22.319 6.889 -20.925 1.00 94.50 275 LEU A O 1
ATOM 2268 N N . ASP A 1 276 ? 23.216 8.532 -19.694 1.00 96.12 276 ASP A N 1
ATOM 2269 C CA . ASP A 1 276 ? 24.581 8.000 -19.684 1.00 96.12 276 ASP A CA 1
ATOM 2270 C C . ASP A 1 276 ? 24.603 6.581 -19.103 1.00 96.12 276 ASP A C 1
ATOM 2272 O O . ASP A 1 276 ? 25.246 5.689 -19.650 1.00 96.12 276 ASP A O 1
ATOM 2276 N N . LYS A 1 277 ? 23.842 6.327 -18.028 1.00 95.12 277 LYS A N 1
ATOM 2277 C CA . LYS A 1 277 ? 23.722 4.977 -17.465 1.00 95.12 277 LYS A CA 1
ATOM 2278 C C . LYS A 1 277 ? 23.058 3.999 -18.441 1.00 95.12 277 LYS A C 1
ATOM 2280 O O . LYS A 1 277 ? 23.507 2.862 -18.515 1.00 95.12 277 LYS A O 1
ATOM 2285 N N . ILE A 1 278 ? 22.010 4.415 -19.157 1.00 95.88 278 ILE A N 1
ATOM 2286 C CA . ILE A 1 278 ? 21.345 3.571 -20.166 1.00 95.88 278 ILE A CA 1
ATOM 2287 C C . ILE A 1 278 ? 22.311 3.272 -21.315 1.00 95.88 278 ILE A C 1
ATOM 2289 O O . ILE A 1 278 ? 22.455 2.118 -21.698 1.00 95.88 278 ILE A O 1
ATOM 2293 N N . ASN A 1 279 ? 23.011 4.286 -21.823 1.00 96.19 279 ASN A N 1
ATOM 2294 C CA . ASN A 1 279 ? 23.950 4.142 -22.936 1.00 96.19 279 ASN A CA 1
ATOM 2295 C C . ASN A 1 279 ? 25.139 3.238 -22.583 1.00 96.19 279 ASN A C 1
ATOM 2297 O O . ASN A 1 279 ? 25.600 2.475 -23.426 1.00 96.19 279 ASN A O 1
ATOM 2301 N N . ASN A 1 280 ? 25.603 3.288 -21.332 1.00 97.25 280 ASN A N 1
ATOM 2302 C CA . ASN A 1 280 ? 26.698 2.445 -20.851 1.00 97.25 280 ASN A CA 1
ATOM 2303 C C . ASN A 1 280 ? 26.277 0.990 -20.566 1.00 97.25 280 ASN A C 1
ATOM 2305 O O . ASN A 1 280 ? 27.146 0.132 -20.441 1.00 97.25 280 ASN A O 1
ATOM 2309 N N . ASP A 1 281 ? 24.977 0.706 -20.433 1.00 96.88 281 ASP A N 1
ATOM 2310 C CA . ASP A 1 281 ? 24.444 -0.628 -20.122 1.00 96.88 281 ASP A CA 1
ATOM 2311 C C . ASP A 1 281 ? 23.061 -0.839 -20.765 1.00 96.88 281 ASP A C 1
ATOM 2313 O O . ASP A 1 281 ? 22.023 -0.946 -20.102 1.00 96.88 281 ASP A O 1
ATOM 2317 N N . ILE A 1 282 ? 23.049 -0.867 -22.099 1.00 97.06 282 ILE A N 1
ATOM 2318 C CA . ILE A 1 282 ? 21.825 -1.014 -22.898 1.00 97.06 282 ILE A CA 1
ATOM 2319 C C . ILE A 1 282 ? 21.151 -2.362 -22.621 1.00 97.06 282 ILE A C 1
ATOM 2321 O O . ILE A 1 282 ? 19.930 -2.430 -22.472 1.00 97.06 282 ILE A O 1
ATOM 2325 N N . GLU A 1 283 ? 21.933 -3.439 -22.534 1.00 96.88 283 GLU A N 1
ATOM 2326 C CA . GLU A 1 283 ? 21.400 -4.782 -22.294 1.00 96.88 283 GLU A CA 1
ATOM 2327 C C . GLU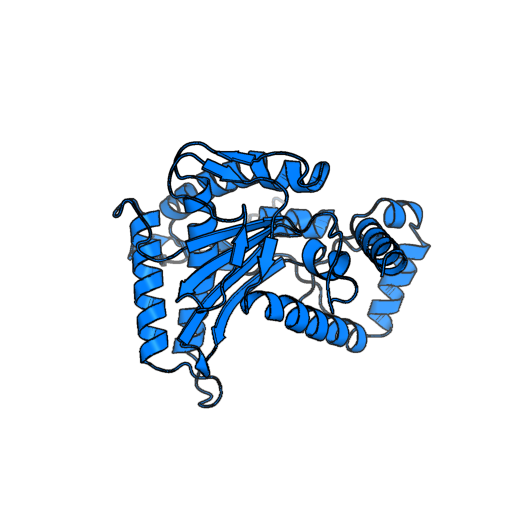 A 1 283 ? 20.848 -4.921 -20.870 1.00 96.88 283 GLU A C 1
ATOM 2329 O O . GLU A 1 283 ? 19.764 -5.478 -20.678 1.00 96.88 283 GLU A O 1
ATOM 2334 N N . GLY A 1 284 ? 21.507 -4.340 -19.863 1.00 95.88 284 GLY A N 1
ATOM 2335 C CA . GLY A 1 284 ? 20.955 -4.257 -18.514 1.00 95.88 284 GLY A CA 1
ATOM 2336 C C . GLY A 1 284 ? 19.674 -3.424 -18.453 1.00 95.88 284 GLY A C 1
ATOM 2337 O O . GLY A 1 284 ? 18.739 -3.790 -17.734 1.00 95.88 284 GLY A O 1
ATOM 2338 N N . PHE A 1 285 ? 19.569 -2.350 -19.245 1.00 96.75 285 PHE A N 1
ATOM 2339 C CA . PHE A 1 285 ? 18.332 -1.579 -19.351 1.00 96.75 285 PHE A CA 1
ATOM 2340 C C . PHE A 1 285 ? 17.202 -2.411 -19.957 1.00 96.75 285 PHE A C 1
ATOM 2342 O O . PHE A 1 285 ? 16.137 -2.495 -19.340 1.00 96.75 285 PHE A O 1
ATOM 2349 N N . LYS A 1 286 ? 17.435 -3.088 -21.087 1.00 96.44 286 LYS A N 1
ATOM 2350 C CA . LYS A 1 286 ? 16.441 -3.966 -21.733 1.00 96.44 286 LYS A CA 1
ATOM 2351 C C . LYS A 1 286 ? 15.960 -5.098 -20.820 1.00 96.44 286 LYS A C 1
ATOM 2353 O O . LYS A 1 286 ? 14.784 -5.449 -20.848 1.00 96.44 286 LYS A O 1
ATOM 2358 N N . ASN A 1 287 ? 16.837 -5.618 -19.961 1.00 94.50 287 ASN A N 1
ATOM 2359 C CA . ASN A 1 287 ? 16.504 -6.664 -18.986 1.00 94.50 287 ASN A CA 1
ATOM 2360 C C . ASN A 1 287 ? 15.845 -6.136 -17.695 1.00 94.50 287 ASN A C 1
ATOM 2362 O O . ASN A 1 287 ? 15.446 -6.922 -16.831 1.00 94.50 287 ASN A O 1
ATOM 2366 N N . SER A 1 288 ? 15.716 -4.816 -17.535 1.00 95.31 288 SER A N 1
ATOM 2367 C CA . SER A 1 288 ? 15.135 -4.203 -16.338 1.00 95.31 288 SER A CA 1
ATOM 2368 C C . SER A 1 288 ? 13.603 -4.173 -16.356 1.00 95.31 288 SER A C 1
ATOM 2370 O O . SER A 1 288 ? 12.960 -4.109 -17.407 1.00 95.31 288 SER A O 1
ATOM 2372 N N . GLY A 1 289 ? 12.992 -4.099 -15.170 1.00 94.06 289 GLY A N 1
ATOM 2373 C CA . GLY A 1 289 ? 11.557 -3.834 -15.054 1.00 94.06 289 GLY A CA 1
ATOM 2374 C C . GLY A 1 289 ? 11.166 -2.440 -15.548 1.00 94.06 289 GLY A C 1
ATOM 2375 O O . GLY A 1 289 ? 10.043 -2.234 -16.000 1.00 94.06 289 GLY A O 1
ATOM 2376 N N . SER A 1 290 ? 12.087 -1.465 -15.515 1.00 94.56 290 SER A N 1
ATOM 2377 C CA . SER A 1 290 ? 11.875 -0.139 -16.119 1.00 94.56 290 SER A CA 1
ATOM 2378 C C . SER A 1 290 ? 11.557 -0.249 -17.606 1.00 94.56 290 SER A C 1
ATOM 2380 O O . SER A 1 290 ? 10.547 0.299 -18.032 1.00 94.56 290 SER A O 1
ATOM 2382 N N . TYR A 1 291 ? 12.358 -0.997 -18.365 1.00 95.56 291 TYR A N 1
ATOM 2383 C CA . TYR A 1 291 ? 12.117 -1.192 -19.793 1.00 95.56 291 TYR A CA 1
ATOM 2384 C C . TYR A 1 291 ? 10.867 -2.032 -20.058 1.00 95.56 291 TYR A C 1
ATOM 2386 O O . TYR A 1 291 ? 10.046 -1.659 -20.891 1.00 95.56 291 TYR A O 1
ATOM 2394 N N . ARG A 1 292 ? 10.657 -3.114 -19.293 1.00 93.81 292 ARG A N 1
ATOM 2395 C CA . ARG A 1 292 ? 9.460 -3.961 -19.428 1.00 93.81 292 ARG A CA 1
ATOM 2396 C C . ARG A 1 292 ? 8.159 -3.156 -19.350 1.00 93.81 292 ARG A C 1
ATOM 2398 O O . ARG A 1 292 ? 7.284 -3.346 -20.185 1.00 93.81 292 ARG A O 1
ATOM 2405 N N . ARG A 1 293 ? 8.046 -2.249 -18.374 1.00 93.50 293 ARG A N 1
ATOM 2406 C CA . ARG A 1 293 ? 6.862 -1.388 -18.196 1.00 93.50 293 ARG A CA 1
ATOM 2407 C C . ARG A 1 293 ? 6.648 -0.437 -19.374 1.00 93.50 293 ARG A C 1
ATOM 2409 O O . ARG A 1 293 ? 5.519 -0.317 -19.831 1.00 93.50 293 ARG A O 1
ATOM 2416 N N . LEU A 1 294 ? 7.723 0.160 -19.898 1.00 93.56 294 LEU A N 1
ATOM 2417 C CA . LEU A 1 294 ? 7.653 0.995 -21.102 1.00 93.56 294 LEU A CA 1
ATOM 2418 C C . LEU A 1 294 ? 7.113 0.193 -22.290 1.00 93.56 294 LEU A C 1
ATOM 2420 O O . LEU A 1 294 ? 6.198 0.643 -22.966 1.00 93.56 294 LEU A O 1
ATOM 2424 N N . MET A 1 295 ? 7.608 -1.030 -22.495 1.00 93.62 295 MET A N 1
ATOM 2425 C CA . MET A 1 295 ? 7.142 -1.884 -23.592 1.00 93.62 295 MET A CA 1
ATOM 2426 C C . MET A 1 295 ? 5.682 -2.329 -23.439 1.00 93.62 295 MET A C 1
ATOM 2428 O O . MET A 1 295 ? 4.998 -2.502 -24.444 1.00 93.62 295 MET A O 1
ATOM 2432 N N . LEU A 1 296 ? 5.191 -2.527 -22.210 1.00 91.25 296 LEU A N 1
ATOM 2433 C CA . LEU A 1 296 ? 3.770 -2.804 -21.965 1.00 91.25 296 LEU A CA 1
ATOM 2434 C C . LEU A 1 296 ? 2.892 -1.594 -22.307 1.00 91.25 296 LEU A C 1
ATOM 2436 O O . LEU A 1 296 ? 1.821 -1.764 -22.883 1.0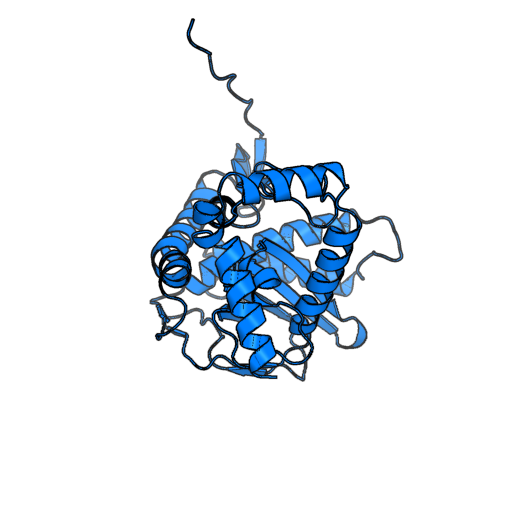0 91.25 296 LEU A O 1
ATOM 2440 N N . ASP A 1 297 ? 3.358 -0.386 -21.991 1.00 91.19 297 ASP A N 1
ATOM 2441 C CA . ASP A 1 297 ? 2.649 0.848 -22.324 1.00 91.19 297 ASP A CA 1
ATOM 2442 C C . ASP A 1 297 ? 2.626 1.126 -23.833 1.00 91.19 297 ASP A C 1
ATOM 2444 O O . ASP A 1 297 ? 1.581 1.510 -24.351 1.00 91.19 297 ASP A O 1
ATOM 2448 N N . GLU A 1 298 ? 3.724 0.880 -24.557 1.00 90.94 298 GLU A N 1
ATOM 2449 C CA . GLU A 1 298 ? 3.741 0.988 -26.026 1.00 90.94 298 GLU A CA 1
ATOM 2450 C C . GLU A 1 298 ? 2.763 -0.006 -26.674 1.00 90.94 298 GLU A C 1
ATOM 2452 O O . GLU A 1 298 ? 1.932 0.391 -27.487 1.00 90.94 298 GLU A O 1
ATOM 2457 N N . LYS A 1 299 ? 2.757 -1.270 -26.229 1.00 88.81 299 LYS A N 1
ATOM 2458 C CA . LYS A 1 299 ? 1.793 -2.280 -26.708 1.00 88.81 299 LYS A CA 1
ATOM 2459 C C . LYS A 1 299 ? 0.335 -1.926 -26.413 1.00 88.81 299 LYS A C 1
ATOM 2461 O O . LYS A 1 299 ? -0.551 -2.349 -27.147 1.00 88.81 299 LYS A O 1
ATOM 2466 N N . LEU A 1 300 ? 0.063 -1.220 -25.313 1.00 85.81 300 LEU A N 1
ATOM 2467 C CA . LEU A 1 300 ? -1.291 -0.780 -24.979 1.00 85.81 300 LEU A CA 1
ATOM 2468 C C . LEU A 1 300 ? -1.763 0.329 -25.930 1.00 85.81 300 LEU A C 1
ATOM 2470 O O . LEU A 1 300 ? -2.918 0.307 -26.340 1.00 85.81 300 LEU A O 1
ATOM 2474 N N . LYS A 1 301 ? -0.874 1.255 -26.314 1.00 86.25 301 LYS A N 1
ATOM 2475 C CA . LYS A 1 301 ? -1.185 2.322 -27.283 1.00 86.25 301 LYS A CA 1
ATOM 2476 C C . LYS A 1 301 ? -1.504 1.777 -28.671 1.00 86.25 301 LYS A C 1
ATOM 2478 O O . LYS A 1 301 ? -2.351 2.335 -29.343 1.00 86.25 301 LYS A O 1
ATOM 2483 N N . GLU A 1 302 ? -0.865 0.683 -29.086 1.00 82.44 302 GLU A N 1
ATOM 2484 C CA . GLU A 1 302 ? -1.152 0.018 -30.369 1.00 82.44 302 GLU A CA 1
ATOM 2485 C C . GLU A 1 302 ? -2.560 -0.607 -30.437 1.00 82.44 302 GLU A C 1
ATOM 2487 O O . GLU A 1 302 ? -3.030 -0.938 -31.525 1.00 82.44 302 GLU A O 1
ATOM 2492 N N . LYS A 1 303 ? -3.225 -0.807 -29.289 1.00 73.00 303 LYS A N 1
ATOM 2493 C CA . LYS A 1 303 ? -4.563 -1.415 -29.190 1.00 73.00 303 LYS A CA 1
ATOM 2494 C C . LYS A 1 303 ? -5.708 -0.401 -29.054 1.00 73.00 303 LYS A C 1
ATOM 2496 O O . LYS A 1 303 ? -6.860 -0.830 -29.115 1.00 73.00 303 LYS A O 1
ATOM 2501 N N . GLN A 1 304 ? -5.403 0.876 -28.809 1.00 66.06 304 GLN A N 1
ATOM 2502 C CA . GLN A 1 304 ? -6.370 1.971 -28.627 1.00 66.06 304 GLN A CA 1
ATOM 2503 C C . GLN A 1 304 ? -6.497 2.792 -29.909 1.00 66.06 304 GLN A C 1
ATOM 2505 O O . GLN A 1 304 ? -7.635 3.210 -30.209 1.00 66.06 304 GLN A O 1
#

Sequence (304 aa):
MSNKKKDKQPVIGICALCKKESELKLSHIIPKFVFRALKKDSFTGKLRLSNEPNRAIQDGEKMHLLCGECEKNFNEFETIFSNKVFIPFKNDGFNTTLKYDGDWLCRFITSVSWRILFLDIKYFEEEQDPKKKIDTKRLLLLKKSEEIMRKYLLKERINIDNIKNHIFFFDTVEEAGGLFNPHTTIQGSVFGFSVGYNQEDTFYVMSNLLGIIIVTIIKEHSQEKWRNTFVKNEPGKIKLPQIVDSPVMSEISRIQSKLETYKTDLSENQRKQILDKINNDIEGFKNSGSYRRLMLDEKLKEKQ

Solvent-accessible surface area (backbone atoms only — not comparable to full-atom values): 17073 Å² total; per-residue (Å²): 134,83,80,73,74,77,79,75,79,80,49,72,41,63,15,72,69,83,65,45,77,38,57,36,35,79,37,52,44,61,62,65,68,52,53,53,47,52,30,70,36,31,66,83,56,62,42,62,48,58,92,41,54,82,45,77,46,93,72,73,67,62,45,73,39,30,28,66,68,59,46,50,60,50,47,53,32,49,50,50,43,41,66,73,44,50,52,49,37,74,75,69,41,80,83,64,70,48,72,47,72,50,37,50,69,36,51,35,52,47,53,41,45,40,42,36,46,54,52,48,52,52,51,50,74,68,49,77,53,78,91,75,44,68,56,71,70,57,52,50,51,50,54,53,49,47,50,41,45,41,35,28,75,70,63,77,34,93,58,53,79,87,45,44,44,31,47,46,75,58,54,88,71,91,75,61,91,94,57,75,52,52,41,44,52,44,46,65,37,75,54,67,45,66,51,68,45,83,93,66,68,25,30,37,31,41,34,33,60,47,19,41,35,36,38,36,35,67,31,72,56,95,70,64,42,76,36,51,24,69,48,49,81,35,63,44,65,36,38,80,78,67,45,79,46,47,80,74,59,56,51,55,55,57,51,46,55,44,48,53,49,23,58,73,64,40,44,71,68,60,52,48,57,52,50,53,52,38,73,76,34,52,68,59,35,64,72,18,49,51,42,50,24,51,54,53,29,53,58,46,60,78,73,109

Foldseek 3Di:
DDPDPPPDPFDWDQAQQPRDTARFDFDALADFVLFVVLLQQDLVSFDDDLVGLADTDDGHDTDRHHHPVLVVLLVVLVVCCVVQPVVCCVPPNDDFKRWDAAQSPVLNLLSSLLSQLVVQLVVLVVDPPPVPHDDPVVSVLSVVQSVLSSCVSVVVDLDSPPKWKFKDAQGQDLDDPPDALLLCQQLNDWDWHKDDDDVQRWIWIWIGSNRIIMIITSGAGPPWDWDQTTRDNGTDIRGPPTDTDGPVVVVSVVSVVSNVVSVVPNDPVNVVVVVVSCVVCVVSVCVHSNVVSVVSSVVSVVND

Mean predicted aligned error: 4.94 Å

pLDDT: mean 92.05, std 9.85, range [35.84, 98.88]

Organism: Bacillus cereus (NCBI:txid1396)